Protein AF-A0AA43UEK5-F1 (afdb_monomer_lite)

Foldseek 3Di:
DVVVVVVVVVVVVVVVVVVVVVVCVPPVPCLWDWDWDWDDPPVDIDIDTDTSDDDDAFDDDDDDDLAAQAEEEEDEPCQVVCVVVCPVVPQDDDDPSVVVLVVVQVVCVVVVHHYHYDYLVVVLVVLVVCQVPQLNYEYEDAGQAHEPQQDDLDCPGSVLSSVVSRHHYHYDRYAPHQWYQDPVGIDGRQCRCCSPPVDNPQFPSDDDQAPPDDDPPCCCVNVVVDSRRCNGHGPPPDDD

Sequence (240 aa):
MSKRVDVFLLIGVIFCAIIIIGECSIYAVDIYEYDVNASSDGTKVQYSVTSSGSSRFDAILFSDADKVDDVLIFKDERYDSHYGQMKDNNLRYIFDQPYLAEQYSKQLEARGVKTICSDSKGLYDYLNDTMASPNKHAILVSSYALPQSVYTGDENDILLKWISNGGHLYWVGSEVGRYYHSDDGLVMVPNNQMLFFNSNDCINVSDIFVAKNEIQNGFRESLSLQNSRVTYGMKISSSD

Secondary structure (DSSP, 8-state):
-HHHHHHHHHHHHHHHHHHHHHHHHHHHTT---EEEEEEE-SS-EEEEEEESS------------PPPSEEEEE--TTTTTTHHHHTTTT------HHHHHHHHHHHHHTTT-EEEEE-HHHHHHHHHHHTTSGGGEEEEE-SSEEETTT-SS-TTSHHHHHHHTT-EEEE-SS-TTSEEE-SSSEEE-TTHHHHHHS-SSSB--SS-SS-SS--SSSHHHHTT-TT---TT-B------

pLDDT: mean 76.09, std 17.02, range [29.91, 98.5]

Radius of gyration: 26.26 Å; chains: 1; bounding box: 70×52×70 Å

Structure (mmCIF, N/CA/C/O backbone):
data_AF-A0AA43UEK5-F1
#
_entry.id   AF-A0AA43UEK5-F1
#
loop_
_atom_site.group_PDB
_atom_site.id
_atom_site.type_symbol
_atom_site.label_atom_id
_atom_site.label_alt_id
_atom_site.label_comp_id
_atom_site.label_asym_id
_atom_site.label_entity_id
_atom_site.label_seq_id
_atom_site.pdbx_PDB_ins_code
_atom_site.Cartn_x
_atom_site.Cartn_y
_atom_site.Cartn_z
_atom_site.occupancy
_atom_site.B_iso_or_equiv
_atom_site.auth_seq_id
_atom_site.auth_comp_id
_atom_site.auth_asym_id
_atom_site.auth_atom_id
_atom_site.pdbx_PDB_model_num
ATOM 1 N N . MET A 1 1 ? 53.477 28.146 -47.598 1.00 51.00 1 MET A N 1
ATOM 2 C CA . MET A 1 1 ? 52.870 27.907 -46.270 1.00 51.00 1 MET A CA 1
ATOM 3 C C . MET A 1 1 ? 51.414 27.430 -46.368 1.00 51.00 1 MET A C 1
ATOM 5 O O . MET A 1 1 ? 51.068 26.558 -45.588 1.00 51.00 1 MET A O 1
ATOM 9 N N . SER A 1 2 ? 50.604 27.875 -47.350 1.00 57.53 2 SER A N 1
ATOM 10 C CA . SER A 1 2 ? 49.185 27.459 -47.468 1.00 57.53 2 SER A CA 1
ATOM 11 C C . SER A 1 2 ? 48.972 25.966 -47.775 1.00 57.53 2 SER A C 1
ATOM 13 O O . SER A 1 2 ? 48.222 25.322 -47.063 1.00 57.53 2 SER A O 1
ATOM 15 N N . LYS A 1 3 ? 49.739 25.360 -48.701 1.00 54.03 3 LYS A N 1
ATOM 16 C CA . LYS A 1 3 ? 49.562 23.936 -49.075 1.00 54.03 3 LYS A CA 1
ATOM 17 C C . LYS A 1 3 ? 49.637 22.933 -47.913 1.00 54.03 3 LYS A C 1
ATOM 19 O O . LYS A 1 3 ? 49.022 21.880 -47.990 1.00 54.03 3 LYS A O 1
ATOM 24 N N . ARG A 1 4 ? 50.410 23.216 -46.855 1.00 53.44 4 ARG A N 1
ATOM 25 C CA . ARG A 1 4 ? 50.469 22.338 -45.668 1.00 53.44 4 ARG A CA 1
ATOM 26 C C . ARG A 1 4 ? 49.224 22.496 -44.799 1.00 53.44 4 ARG A C 1
ATOM 28 O O . ARG A 1 4 ? 48.713 21.497 -44.319 1.00 53.44 4 ARG A O 1
ATOM 35 N N . VAL A 1 5 ? 48.737 23.728 -44.645 1.00 59.34 5 VAL A N 1
ATOM 36 C CA . VAL A 1 5 ? 47.491 24.026 -43.927 1.00 59.34 5 VAL A CA 1
ATOM 37 C C . VAL A 1 5 ? 46.309 23.366 -44.639 1.00 59.34 5 VAL A C 1
ATOM 39 O O . VAL A 1 5 ? 45.525 22.697 -43.980 1.00 59.34 5 VAL A O 1
ATOM 42 N N . ASP A 1 6 ? 46.265 23.428 -45.973 1.00 66.12 6 ASP A N 1
ATOM 43 C CA . ASP A 1 6 ? 45.211 22.810 -46.792 1.00 66.12 6 ASP A CA 1
ATOM 44 C C . ASP A 1 6 ? 45.175 21.275 -46.653 1.00 66.12 6 ASP A C 1
ATOM 46 O O . ASP A 1 6 ? 44.104 20.680 -46.581 1.00 66.12 6 ASP A O 1
ATOM 50 N N . VAL A 1 7 ? 46.340 20.622 -46.544 1.00 71.06 7 VAL A N 1
ATOM 51 C CA . VAL A 1 7 ? 46.433 19.163 -46.336 1.00 71.06 7 VAL A CA 1
ATOM 52 C C . VAL A 1 7 ? 45.972 18.758 -44.933 1.00 71.06 7 VAL A C 1
ATOM 54 O O . VAL A 1 7 ? 45.250 17.774 -44.797 1.00 71.06 7 VAL A O 1
ATOM 57 N N . PHE A 1 8 ? 46.338 19.510 -43.890 1.00 72.56 8 PHE A N 1
ATOM 58 C CA . PHE A 1 8 ? 45.856 19.228 -42.532 1.00 72.56 8 PHE A CA 1
ATOM 59 C C . PHE A 1 8 ? 44.345 19.448 -42.398 1.00 72.56 8 PHE A C 1
ATOM 61 O O . PHE A 1 8 ? 43.672 18.661 -41.734 1.00 72.56 8 PHE A O 1
ATOM 68 N N . LEU A 1 9 ? 43.805 20.465 -43.072 1.00 71.81 9 LEU A N 1
ATOM 69 C CA . LEU A 1 9 ? 42.368 20.737 -43.114 1.00 71.81 9 LEU A CA 1
ATOM 70 C C . LEU A 1 9 ? 41.610 19.623 -43.847 1.00 71.81 9 LEU A C 1
ATOM 72 O O . LEU A 1 9 ? 40.595 19.145 -43.347 1.00 71.81 9 LEU A O 1
ATOM 76 N N . LEU A 1 10 ? 42.143 19.144 -44.976 1.00 78.31 10 LEU A N 1
ATOM 77 C CA . LEU A 1 10 ? 41.574 18.021 -45.725 1.00 78.31 10 LEU A CA 1
ATOM 78 C C . LEU A 1 10 ? 41.539 16.735 -44.885 1.00 78.31 10 LEU A C 1
ATOM 80 O O . LEU A 1 10 ? 40.517 16.054 -44.842 1.00 78.31 10 LEU A O 1
ATOM 84 N N . ILE A 1 11 ? 42.632 16.421 -44.184 1.00 79.81 11 ILE A N 1
ATOM 85 C CA . ILE A 1 11 ? 42.701 15.257 -43.289 1.00 79.81 11 ILE A CA 1
ATOM 86 C C . ILE A 1 11 ? 41.678 15.395 -42.154 1.00 79.81 11 ILE A C 1
ATOM 88 O O . ILE A 1 11 ? 40.960 14.439 -41.870 1.00 79.81 11 ILE A O 1
ATOM 92 N N . GLY A 1 12 ? 41.558 16.581 -41.550 1.00 78.62 12 GLY A N 1
ATOM 93 C CA . GLY A 1 12 ? 40.559 16.848 -40.512 1.00 78.62 12 GLY A CA 1
ATOM 94 C C . GLY A 1 12 ? 39.123 16.624 -40.993 1.00 78.62 12 GLY A C 1
ATOM 95 O O . GLY A 1 12 ? 38.347 15.956 -40.315 1.00 78.62 12 GLY A O 1
ATOM 96 N N . VAL A 1 13 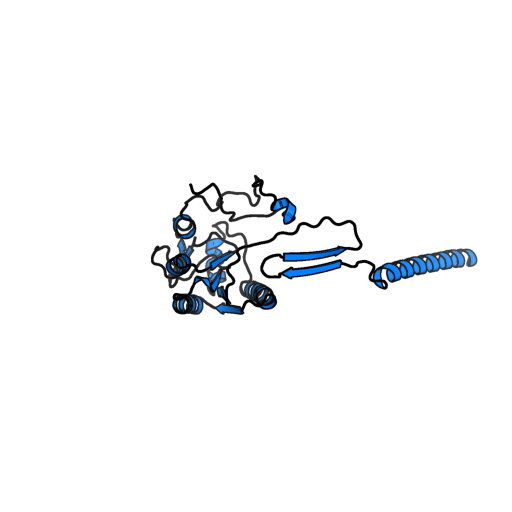? 38.783 17.099 -42.195 1.00 82.31 13 VAL A N 1
ATOM 97 C CA . VAL A 1 13 ? 37.455 16.890 -42.802 1.00 82.31 13 VAL A CA 1
ATOM 98 C C . VAL A 1 13 ? 37.183 15.408 -43.066 1.00 82.31 13 VAL A C 1
ATOM 100 O O . VAL A 1 13 ? 36.078 14.940 -42.799 1.00 82.31 13 VAL A O 1
ATOM 103 N N . ILE A 1 14 ? 38.182 14.651 -43.530 1.00 85.00 14 ILE A N 1
ATOM 104 C CA . ILE A 1 14 ? 38.056 13.203 -43.750 1.00 85.00 14 ILE A CA 1
ATOM 105 C C . ILE A 1 14 ? 37.797 12.471 -42.426 1.00 85.00 14 ILE A C 1
ATOM 107 O O . ILE A 1 14 ? 36.907 11.625 -42.368 1.00 85.00 14 ILE A O 1
ATOM 111 N N . PHE A 1 15 ? 38.513 12.816 -41.352 1.00 80.69 15 PHE A N 1
ATOM 112 C CA . PHE A 1 15 ? 38.274 12.222 -40.033 1.00 80.69 15 PHE A CA 1
ATOM 113 C C . PHE A 1 15 ? 36.876 12.542 -39.499 1.00 80.69 15 PHE A C 1
ATOM 115 O O . PHE A 1 15 ? 36.186 11.632 -39.043 1.00 80.69 15 PHE A O 1
ATOM 122 N N . CYS A 1 16 ? 36.421 13.793 -39.611 1.00 76.62 16 CYS A N 1
ATOM 123 C CA . CYS A 1 16 ? 35.059 14.162 -39.222 1.00 76.62 16 CYS A CA 1
ATOM 124 C C . CYS A 1 16 ? 34.008 13.395 -40.035 1.00 76.62 16 CYS A C 1
ATOM 126 O O . CYS A 1 16 ? 33.041 12.904 -39.463 1.00 76.62 16 CYS A O 1
ATOM 128 N N . ALA A 1 17 ? 34.209 13.235 -41.347 1.00 82.00 17 ALA A N 1
ATOM 129 C CA . ALA A 1 17 ? 33.299 12.469 -42.193 1.00 82.00 17 ALA A CA 1
ATOM 130 C C . ALA A 1 17 ? 33.240 10.987 -41.785 1.00 82.00 17 ALA A C 1
ATOM 132 O O . ALA A 1 17 ? 32.153 10.427 -41.711 1.00 82.00 17 ALA A O 1
ATOM 133 N N . ILE A 1 18 ? 34.378 10.363 -41.466 1.00 84.25 18 ILE A N 1
ATOM 134 C CA . ILE A 1 18 ? 34.426 8.969 -40.994 1.00 84.25 18 ILE A CA 1
ATOM 135 C C . ILE A 1 18 ? 33.705 8.814 -39.649 1.00 84.25 18 ILE A C 1
ATOM 137 O O . ILE A 1 18 ? 32.963 7.851 -39.478 1.00 84.25 18 ILE A O 1
ATOM 141 N N . ILE A 1 19 ? 33.886 9.758 -38.718 1.00 79.12 19 ILE A N 1
ATOM 142 C CA . ILE A 1 19 ? 33.203 9.742 -37.415 1.00 79.12 19 ILE A CA 1
ATOM 143 C C . ILE A 1 19 ? 31.689 9.868 -37.605 1.00 79.12 19 ILE A C 1
ATOM 145 O O . ILE A 1 19 ? 30.954 9.045 -37.074 1.00 79.12 19 ILE A O 1
ATOM 149 N N . ILE A 1 20 ? 31.231 10.828 -38.416 1.00 77.19 20 ILE A N 1
ATOM 150 C CA . ILE A 1 20 ? 29.801 11.037 -38.693 1.00 77.19 20 ILE A CA 1
ATOM 151 C C . ILE A 1 20 ? 29.199 9.817 -39.397 1.00 77.19 20 ILE A C 1
ATOM 153 O O . ILE A 1 20 ? 28.109 9.384 -39.041 1.00 77.19 20 ILE A O 1
ATOM 157 N N . ILE A 1 21 ? 29.904 9.222 -40.366 1.00 82.00 21 ILE A N 1
ATOM 158 C CA . ILE A 1 21 ? 29.449 7.994 -41.030 1.00 82.00 21 ILE A CA 1
ATOM 159 C C . ILE A 1 21 ? 29.369 6.846 -40.022 1.00 82.00 21 ILE A C 1
ATOM 161 O O . ILE A 1 21 ? 28.372 6.132 -40.013 1.00 82.00 21 ILE A O 1
ATOM 165 N N . GLY A 1 22 ? 30.372 6.672 -39.158 1.00 67.25 22 GLY A N 1
ATOM 166 C CA . GLY A 1 22 ? 30.364 5.648 -38.112 1.00 67.25 22 GLY A CA 1
ATOM 167 C C . GLY A 1 22 ? 29.209 5.827 -37.125 1.00 67.25 22 GLY A C 1
ATOM 168 O O . GLY A 1 22 ? 28.502 4.869 -36.830 1.00 67.25 22 GLY A O 1
ATOM 169 N N . GLU A 1 23 ? 28.964 7.060 -36.687 1.00 65.00 23 GLU A N 1
ATOM 170 C CA . GLU A 1 23 ? 27.858 7.422 -35.800 1.00 65.00 23 GLU A CA 1
ATOM 171 C C . GLU A 1 23 ? 26.500 7.169 -36.473 1.00 65.00 23 GLU A C 1
ATOM 173 O O . GLU A 1 23 ? 25.667 6.442 -35.934 1.00 65.00 23 GLU A O 1
ATOM 178 N N . CYS A 1 24 ? 26.302 7.646 -37.706 1.00 68.25 24 CYS A N 1
ATOM 179 C CA . CYS A 1 24 ? 25.102 7.346 -38.484 1.00 68.25 24 CYS A CA 1
ATOM 180 C C . CYS A 1 24 ? 24.919 5.841 -38.721 1.00 68.25 24 CYS A C 1
ATOM 182 O O . CYS A 1 24 ? 23.790 5.376 -38.715 1.00 68.25 24 CYS A O 1
ATOM 184 N N . SER A 1 25 ? 25.987 5.063 -38.899 1.00 65.19 25 SER A N 1
ATOM 185 C CA . SER A 1 25 ? 25.888 3.607 -39.101 1.00 65.19 25 SER A CA 1
ATOM 186 C C . SER A 1 25 ? 25.385 2.879 -37.853 1.00 65.19 25 SER A C 1
ATOM 188 O O . SER A 1 25 ? 24.670 1.889 -37.975 1.00 65.19 25 SER A O 1
ATOM 190 N N . ILE A 1 26 ? 25.750 3.373 -36.666 1.00 59.00 26 ILE A N 1
ATOM 191 C CA . ILE A 1 26 ? 25.346 2.809 -35.371 1.00 59.00 26 ILE A CA 1
ATOM 192 C C . ILE A 1 26 ? 23.905 3.194 -35.017 1.00 59.00 26 ILE A C 1
ATOM 194 O O . ILE A 1 26 ? 23.210 2.398 -34.396 1.00 59.00 26 ILE A O 1
ATOM 198 N N . TYR A 1 27 ? 23.458 4.396 -35.400 1.00 57.25 27 TYR A N 1
ATOM 199 C CA . TYR A 1 27 ? 22.132 4.910 -35.034 1.00 57.25 27 TYR A CA 1
ATOM 200 C C . TYR A 1 27 ? 21.058 4.775 -36.125 1.00 57.25 27 TYR A C 1
ATOM 202 O O . TYR A 1 27 ? 19.876 4.786 -35.801 1.00 57.25 27 TYR A O 1
ATOM 210 N N . ALA A 1 28 ? 21.423 4.688 -37.410 1.00 56.97 28 ALA A N 1
ATOM 211 C CA . ALA A 1 28 ? 20.454 4.581 -38.511 1.00 56.97 28 ALA A CA 1
ATOM 212 C C . ALA A 1 28 ? 20.065 3.134 -38.835 1.00 56.97 28 ALA A C 1
ATOM 214 O O . ALA A 1 28 ? 19.007 2.896 -39.414 1.00 56.97 28 ALA A O 1
ATOM 215 N N . VAL A 1 29 ? 20.922 2.175 -38.489 1.00 57.09 29 VAL A N 1
ATOM 216 C CA . VAL A 1 29 ? 20.598 0.751 -38.519 1.00 57.09 29 VAL A CA 1
ATOM 217 C C . VAL A 1 29 ? 20.322 0.390 -37.073 1.00 57.09 29 VAL A C 1
ATOM 219 O O . VAL A 1 29 ? 21.210 0.550 -36.247 1.00 57.09 29 VAL A O 1
ATOM 222 N N . ASP A 1 30 ? 19.103 -0.028 -36.755 1.00 49.09 30 ASP A N 1
ATOM 223 C CA . ASP A 1 30 ? 18.683 -0.430 -35.409 1.00 49.09 30 ASP A CA 1
ATOM 224 C C . ASP A 1 30 ? 19.405 -1.743 -35.016 1.00 49.09 30 ASP A C 1
ATOM 226 O O . ASP A 1 30 ? 18.833 -2.825 -34.982 1.00 49.09 30 ASP A O 1
ATOM 230 N N . ILE A 1 31 ? 20.732 -1.688 -34.835 1.00 53.34 31 ILE A N 1
ATOM 231 C CA . ILE A 1 31 ? 21.621 -2.843 -34.595 1.00 53.34 31 ILE A CA 1
ATOM 232 C C . ILE A 1 31 ? 21.442 -3.446 -33.195 1.00 53.34 31 ILE A C 1
ATOM 234 O O . ILE A 1 31 ? 22.027 -4.484 -32.872 1.00 53.34 31 ILE A O 1
ATOM 238 N N . TYR A 1 32 ? 20.622 -2.810 -32.364 1.00 55.22 32 TYR A N 1
ATOM 239 C CA . TYR A 1 32 ? 20.280 -3.261 -31.027 1.00 55.22 32 TYR A CA 1
ATOM 240 C C . TYR A 1 32 ? 18.829 -3.738 -30.990 1.00 55.22 32 TYR A C 1
ATOM 242 O O . TYR A 1 32 ? 17.953 -3.069 -30.457 1.00 55.22 32 TYR A O 1
ATOM 250 N N . GLU A 1 33 ? 18.581 -4.926 -31.542 1.00 58.75 33 GLU A N 1
ATOM 251 C CA . GLU A 1 33 ? 17.308 -5.614 -31.339 1.00 58.75 33 GLU A CA 1
ATOM 252 C C . GLU A 1 33 ? 17.235 -6.086 -29.883 1.00 58.75 33 GLU A C 1
ATOM 254 O O . GLU A 1 33 ? 18.018 -6.938 -29.454 1.00 58.75 33 GLU A O 1
ATOM 259 N N . TYR A 1 34 ? 16.312 -5.504 -29.121 1.00 50.09 34 TYR A N 1
ATOM 260 C CA . TYR A 1 34 ? 15.887 -5.992 -27.816 1.00 50.09 34 TYR A CA 1
ATOM 261 C C . TYR A 1 34 ? 14.379 -6.210 -27.864 1.00 50.09 34 TYR A C 1
ATOM 263 O O . TYR A 1 34 ? 13.618 -5.252 -27.992 1.00 50.09 34 TYR A O 1
ATOM 271 N N . ASP A 1 35 ? 13.954 -7.464 -27.759 1.00 59.50 35 ASP A N 1
ATOM 272 C CA . ASP A 1 35 ? 12.540 -7.831 -27.734 1.00 59.50 35 ASP A CA 1
ATOM 273 C C . ASP A 1 35 ? 12.281 -8.773 -26.561 1.00 59.50 35 ASP A C 1
ATOM 275 O O . ASP A 1 35 ? 13.066 -9.688 -26.294 1.00 59.50 35 ASP A O 1
ATOM 279 N N . VAL A 1 36 ? 11.187 -8.529 -25.846 1.00 57.00 36 VAL A N 1
ATOM 280 C CA . VAL A 1 36 ? 10.699 -9.405 -24.786 1.00 57.00 36 VAL A CA 1
ATOM 281 C C . VAL A 1 36 ? 9.21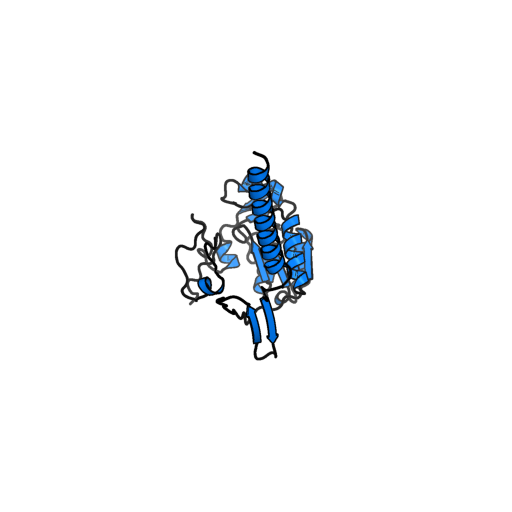9 -9.634 -25.015 1.00 57.00 36 VAL A C 1
ATOM 283 O O . VAL A 1 36 ? 8.425 -8.694 -24.994 1.00 57.00 36 VAL A O 1
ATOM 286 N N . ASN A 1 37 ? 8.844 -10.900 -25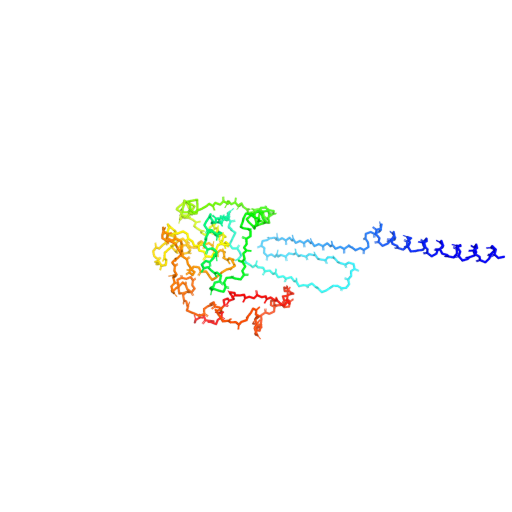.144 1.00 67.38 37 ASN A N 1
ATOM 287 C CA . ASN A 1 37 ? 7.457 -11.321 -25.225 1.00 67.38 37 ASN A CA 1
ATOM 288 C C . ASN A 1 37 ? 7.177 -12.387 -24.164 1.00 67.38 37 ASN A C 1
ATOM 290 O O . ASN A 1 37 ? 8.007 -13.265 -23.922 1.00 67.38 37 ASN A O 1
ATOM 294 N N . ALA A 1 38 ? 6.002 -12.334 -23.547 1.00 70.25 38 ALA A N 1
ATOM 295 C CA . ALA A 1 38 ? 5.531 -13.333 -22.601 1.00 70.25 38 ALA A CA 1
ATOM 296 C C . ALA A 1 38 ? 4.060 -13.649 -22.881 1.00 70.25 38 ALA A C 1
ATOM 298 O O . ALA A 1 38 ? 3.234 -12.757 -23.059 1.00 70.25 38 ALA A O 1
ATOM 299 N N . SER A 1 39 ? 3.730 -14.934 -22.902 1.00 70.75 39 SER A N 1
ATOM 300 C CA . SER A 1 39 ? 2.375 -15.443 -23.090 1.00 70.75 39 SER A CA 1
ATOM 301 C C . SER A 1 39 ? 2.102 -16.560 -22.089 1.00 70.75 39 SER A C 1
ATOM 303 O O . SER A 1 39 ? 3.018 -17.254 -21.651 1.00 70.75 39 SER A O 1
ATOM 305 N N . SER A 1 40 ? 0.844 -16.721 -21.697 1.00 68.75 40 SER A N 1
ATOM 306 C CA . SER A 1 40 ? 0.414 -17.780 -20.786 1.00 68.75 40 SER A CA 1
ATOM 307 C C . SER A 1 40 ? -0.783 -18.501 -21.384 1.00 68.75 40 SER A C 1
ATOM 309 O O . SER A 1 40 ? -1.711 -17.854 -21.866 1.00 68.75 40 SER A O 1
ATOM 311 N N . ASP A 1 41 ? -0.767 -19.831 -21.338 1.00 75.50 41 ASP A N 1
ATOM 312 C CA . ASP A 1 41 ? -1.921 -20.673 -21.683 1.00 75.50 41 ASP A CA 1
ATOM 313 C C . ASP A 1 41 ? -2.747 -21.082 -20.446 1.00 75.50 41 ASP A C 1
ATOM 315 O O . ASP A 1 41 ? -3.641 -21.921 -20.534 1.00 75.50 41 ASP A O 1
ATOM 319 N N . GLY A 1 42 ? -2.443 -20.495 -19.281 1.00 62.59 42 GLY A N 1
ATOM 320 C CA . GLY A 1 42 ? -3.059 -20.821 -17.991 1.00 62.59 42 GLY A CA 1
ATOM 321 C C . GLY A 1 42 ? -2.405 -21.996 -17.256 1.00 62.59 42 GLY A C 1
ATOM 322 O O . GLY A 1 42 ? -2.610 -22.143 -16.056 1.00 62.59 42 GLY A O 1
ATOM 323 N N . THR A 1 43 ? -1.578 -22.799 -17.930 1.00 67.88 43 THR A N 1
ATOM 324 C CA . THR A 1 43 ? -0.814 -23.908 -17.322 1.00 67.88 43 THR A CA 1
ATOM 325 C C . THR A 1 43 ? 0.694 -23.754 -17.478 1.00 67.88 43 THR A C 1
ATOM 327 O O . THR A 1 43 ? 1.467 -24.325 -16.707 1.00 67.88 43 THR A O 1
ATOM 330 N N . LYS A 1 44 ? 1.128 -22.984 -18.474 1.00 68.25 44 LYS A N 1
ATOM 331 C CA . LYS A 1 44 ? 2.522 -22.702 -18.792 1.00 68.25 44 LYS A CA 1
ATOM 332 C C . LYS A 1 44 ? 2.658 -21.245 -19.197 1.00 68.25 44 LYS A C 1
ATOM 334 O O . LYS A 1 44 ? 1.875 -20.735 -19.996 1.00 68.25 44 LYS A O 1
ATOM 339 N N . VAL A 1 45 ? 3.701 -20.605 -18.681 1.00 69.19 45 VAL A N 1
ATOM 340 C CA . VAL A 1 45 ? 4.171 -19.309 -19.167 1.00 69.19 45 VAL A CA 1
ATOM 341 C C . VAL A 1 45 ? 5.298 -19.567 -20.159 1.00 69.19 45 VAL A C 1
ATOM 343 O O . VAL A 1 45 ? 6.288 -20.217 -19.827 1.00 69.19 45 VAL A O 1
ATOM 346 N N . GLN A 1 46 ? 5.133 -19.082 -21.384 1.00 75.81 46 GLN A N 1
ATOM 347 C CA . GLN A 1 46 ? 6.159 -19.084 -22.419 1.00 75.81 46 GLN A CA 1
ATOM 348 C C . GLN A 1 46 ? 6.664 -17.659 -22.586 1.00 75.81 46 GLN A C 1
ATOM 350 O O . GLN A 1 46 ? 5.874 -16.744 -22.816 1.00 75.81 46 GLN A O 1
ATOM 355 N N . TYR A 1 47 ? 7.974 -17.470 -22.492 1.00 70.81 47 TYR A N 1
ATOM 356 C CA . TYR A 1 47 ? 8.605 -16.181 -22.728 1.00 70.81 47 TYR A CA 1
ATOM 357 C C . TYR A 1 47 ? 9.706 -16.320 -23.781 1.00 70.81 47 TYR A C 1
ATOM 359 O O . TYR A 1 47 ? 10.334 -17.372 -23.904 1.00 70.81 47 TYR A O 1
ATOM 367 N N . SER A 1 48 ? 9.922 -15.257 -24.545 1.00 72.44 48 SER A N 1
ATOM 368 C CA . SER A 1 48 ? 11.010 -15.127 -25.508 1.00 72.44 48 SER A CA 1
ATOM 369 C C . SER A 1 48 ? 11.730 -13.819 -25.235 1.00 72.44 48 SER A C 1
ATOM 371 O O . SER A 1 48 ? 11.084 -12.785 -25.085 1.00 72.44 48 SER A O 1
ATOM 373 N N . VAL A 1 49 ? 13.058 -13.875 -25.168 1.00 69.00 49 VAL A N 1
ATOM 374 C CA . VAL A 1 49 ? 13.918 -12.697 -25.050 1.00 69.00 49 VAL A CA 1
ATOM 375 C C . VAL A 1 49 ? 14.927 -12.745 -26.184 1.00 69.00 49 VAL A C 1
ATOM 377 O O . VAL A 1 49 ? 15.673 -13.717 -26.308 1.00 69.00 49 VAL A O 1
ATOM 380 N N . THR A 1 50 ? 14.954 -11.694 -26.991 1.00 71.62 50 THR A N 1
ATOM 381 C CA . THR A 1 50 ? 15.911 -11.520 -28.081 1.00 71.62 50 THR A CA 1
ATOM 382 C C . THR A 1 50 ? 16.812 -10.347 -27.739 1.00 71.62 50 THR A C 1
ATOM 384 O O . THR A 1 50 ? 16.334 -9.280 -27.362 1.00 71.62 50 THR A O 1
ATOM 387 N N . SER A 1 51 ? 18.123 -10.542 -27.855 1.00 70.38 51 SER A N 1
ATOM 388 C CA . SER A 1 51 ? 19.108 -9.471 -27.740 1.00 70.38 51 SER A CA 1
ATOM 389 C C . SER A 1 51 ? 20.203 -9.686 -28.772 1.00 70.38 51 SER A C 1
ATOM 391 O O . SER A 1 51 ? 20.725 -10.795 -28.894 1.00 70.38 51 SER A O 1
ATOM 393 N N . SER A 1 52 ? 20.582 -8.631 -29.490 1.00 67.94 52 SER A N 1
ATOM 394 C CA . SER A 1 52 ? 21.725 -8.668 -30.413 1.00 67.94 52 SER A CA 1
ATOM 395 C C . SER A 1 52 ? 23.090 -8.737 -29.703 1.00 67.94 52 SER A C 1
ATOM 397 O O . SER A 1 52 ? 24.123 -8.882 -30.359 1.00 67.94 52 SER A O 1
ATOM 399 N N . GLY A 1 53 ? 23.114 -8.672 -28.363 1.00 62.41 53 GLY A N 1
ATOM 400 C CA . GLY A 1 53 ? 24.306 -8.803 -27.525 1.00 62.41 53 GLY A CA 1
ATOM 401 C C . GLY A 1 53 ? 24.335 -10.082 -26.678 1.00 62.41 53 GLY A C 1
ATOM 402 O O . GLY A 1 53 ? 23.317 -10.722 -26.423 1.00 62.41 53 GLY A O 1
ATOM 403 N N . SER A 1 54 ? 25.527 -10.447 -26.191 1.00 64.31 54 SER A N 1
ATOM 404 C CA . SER A 1 54 ? 25.689 -11.529 -25.210 1.00 64.31 54 SER A CA 1
ATOM 405 C C . SER A 1 54 ? 25.178 -11.080 -23.840 1.00 64.31 54 SER A C 1
ATOM 407 O O . SER A 1 54 ? 25.920 -10.479 -23.063 1.00 64.31 54 SER A O 1
ATOM 409 N N . SER A 1 55 ? 23.934 -11.428 -23.534 1.00 64.12 55 SER A N 1
ATOM 410 C CA . SER A 1 55 ? 23.262 -11.074 -22.283 1.00 64.12 55 SER A CA 1
ATOM 411 C C . SER A 1 55 ? 22.904 -12.332 -21.487 1.00 64.12 55 SER A C 1
ATOM 413 O O . SER A 1 55 ? 22.579 -13.371 -22.063 1.00 64.12 55 SER A O 1
ATOM 415 N N . ARG A 1 56 ? 22.976 -12.256 -20.153 1.00 62.16 56 ARG A N 1
ATOM 416 C CA . ARG A 1 56 ? 22.374 -13.258 -19.260 1.00 62.16 56 ARG A CA 1
ATOM 417 C C . ARG A 1 56 ? 20.992 -12.760 -18.864 1.00 62.16 56 ARG A C 1
ATOM 419 O O . ARG A 1 56 ? 20.861 -11.597 -18.494 1.00 62.16 56 ARG A O 1
ATOM 426 N N . PHE A 1 57 ? 19.999 -13.635 -18.950 1.00 63.66 57 PHE A N 1
ATOM 427 C CA . PHE A 1 57 ? 18.625 -13.334 -18.578 1.00 63.66 57 PHE A CA 1
ATOM 428 C C . PHE A 1 57 ? 18.172 -14.322 -17.516 1.00 63.66 57 PHE A C 1
ATOM 430 O O . PHE A 1 57 ? 18.332 -15.529 -17.698 1.00 63.66 57 PHE A O 1
ATOM 437 N N . ASP A 1 58 ? 17.568 -13.799 -16.459 1.00 60.84 58 ASP A N 1
ATOM 438 C CA . ASP A 1 58 ? 16.856 -14.576 -15.457 1.00 60.84 58 ASP A CA 1
ATOM 439 C C . ASP A 1 58 ? 15.359 -14.285 -15.606 1.00 60.84 58 ASP A C 1
ATOM 441 O O . ASP A 1 58 ? 14.950 -13.135 -15.783 1.00 60.84 58 ASP A O 1
ATOM 445 N N . ALA A 1 59 ? 14.535 -15.331 -15.576 1.00 60.66 59 ALA A N 1
ATOM 446 C CA . ALA A 1 59 ? 13.082 -15.211 -15.602 1.00 60.66 59 ALA A CA 1
ATOM 447 C C . ALA A 1 59 ? 12.527 -15.630 -14.243 1.00 60.66 59 ALA A C 1
ATOM 449 O O . ALA A 1 59 ? 12.774 -16.742 -13.779 1.00 60.66 59 ALA A O 1
ATOM 450 N N . ILE A 1 60 ? 11.765 -14.737 -13.613 1.00 58.78 60 ILE A N 1
ATOM 451 C CA . ILE A 1 60 ? 11.140 -14.984 -12.314 1.00 58.78 60 ILE A CA 1
ATOM 452 C C . ILE A 1 60 ? 9.637 -15.055 -12.526 1.00 58.78 60 ILE A C 1
ATOM 454 O O . ILE A 1 60 ? 9.018 -14.101 -12.999 1.00 58.78 60 ILE A O 1
ATOM 458 N N . LEU A 1 61 ? 9.059 -16.199 -12.174 1.00 60.62 61 LEU A N 1
ATOM 459 C CA . LEU A 1 61 ? 7.621 -16.411 -12.191 1.00 60.62 61 LEU A CA 1
ATOM 460 C C . LEU A 1 61 ? 7.079 -16.221 -10.774 1.00 60.62 61 LEU A C 1
ATOM 462 O O . LEU A 1 61 ? 7.447 -16.962 -9.867 1.00 60.62 61 LEU A O 1
ATOM 466 N N . PHE A 1 62 ? 6.186 -15.252 -10.598 1.00 61.75 62 PHE A N 1
ATOM 467 C CA . PHE A 1 62 ? 5.378 -15.130 -9.387 1.00 61.75 62 PHE A CA 1
ATOM 468 C C . PHE A 1 62 ? 4.072 -15.897 -9.623 1.00 61.75 62 PHE A C 1
ATOM 470 O O . PHE A 1 62 ? 3.336 -15.553 -10.547 1.00 61.75 62 PHE A O 1
ATOM 477 N N . SER A 1 63 ? 3.812 -16.962 -8.858 1.00 52.53 63 SER A N 1
ATOM 478 C CA . SER A 1 63 ? 2.663 -17.854 -9.093 1.00 52.53 63 SER A CA 1
ATOM 479 C C . SER A 1 63 ? 1.379 -17.457 -8.369 1.00 52.53 63 SER A C 1
ATOM 481 O O . SER A 1 63 ? 0.327 -17.949 -8.750 1.00 52.53 63 SER A O 1
ATOM 483 N N . ASP A 1 64 ? 1.431 -16.552 -7.390 1.00 53.53 64 ASP A N 1
ATOM 484 C CA . ASP A 1 64 ? 0.308 -16.314 -6.473 1.00 53.53 64 ASP A CA 1
ATOM 485 C C . ASP A 1 64 ? 0.181 -14.831 -6.102 1.00 53.53 64 ASP A C 1
ATOM 487 O O . ASP A 1 64 ? 0.239 -14.447 -4.935 1.00 53.53 64 ASP A O 1
ATOM 491 N N . ALA A 1 65 ? 0.054 -13.958 -7.102 1.00 56.16 65 ALA A N 1
ATOM 492 C CA . ALA A 1 65 ? -0.450 -12.617 -6.835 1.00 56.16 65 ALA A CA 1
ATOM 493 C C . ALA A 1 65 ? -1.974 -12.666 -6.943 1.00 56.16 65 ALA A C 1
ATOM 495 O O . ALA A 1 65 ? -2.508 -12.705 -8.056 1.00 56.16 65 ALA A O 1
ATOM 496 N N . ASP A 1 66 ? -2.665 -12.668 -5.800 1.00 67.44 66 ASP A N 1
ATOM 497 C CA . ASP A 1 66 ? -4.097 -12.386 -5.780 1.00 67.44 66 ASP A CA 1
ATOM 498 C C . ASP A 1 66 ? -4.318 -11.057 -6.498 1.00 67.44 66 ASP A C 1
ATOM 500 O O . ASP A 1 66 ? -3.779 -10.007 -6.132 1.00 67.44 66 ASP A O 1
ATOM 504 N N . LYS A 1 67 ? -5.045 -11.126 -7.612 1.00 75.94 67 LYS A N 1
ATOM 505 C CA . LYS A 1 67 ? -5.329 -9.939 -8.398 1.00 75.94 67 LYS A CA 1
ATOM 506 C C . LYS A 1 67 ? -6.323 -9.094 -7.614 1.00 75.94 67 LYS A C 1
ATOM 508 O O . LYS A 1 67 ? -7.462 -9.510 -7.417 1.00 75.94 67 LYS A O 1
ATOM 513 N N . VAL A 1 68 ? -5.901 -7.892 -7.246 1.00 88.25 68 VAL A N 1
ATOM 514 C CA . VAL A 1 68 ? -6.805 -6.868 -6.726 1.00 88.25 68 VAL A CA 1
ATOM 515 C C . VAL A 1 68 ? -7.512 -6.152 -7.876 1.00 88.25 68 VAL A C 1
ATOM 517 O O . VAL A 1 68 ? -6.937 -5.924 -8.946 1.00 88.25 68 VAL A O 1
ATOM 520 N N . ASP A 1 69 ? -8.774 -5.809 -7.654 1.00 91.25 69 ASP A N 1
ATOM 521 C CA . ASP A 1 69 ? -9.601 -5.036 -8.572 1.00 91.25 69 ASP A CA 1
ATOM 522 C C . ASP A 1 69 ? -9.175 -3.558 -8.566 1.00 91.25 69 ASP A C 1
ATOM 524 O O . ASP A 1 69 ? -9.151 -2.903 -9.616 1.00 91.25 69 ASP A O 1
ATOM 528 N N . ASP A 1 70 ? -8.787 -3.039 -7.398 1.00 96.19 70 ASP A N 1
ATOM 529 C CA . ASP A 1 70 ? -8.345 -1.660 -7.230 1.00 96.19 70 ASP A CA 1
ATOM 530 C C . ASP A 1 70 ? -7.381 -1.455 -6.049 1.00 96.19 70 ASP A C 1
ATOM 532 O O . ASP A 1 70 ? -7.252 -2.293 -5.152 1.00 96.19 70 ASP A O 1
ATOM 536 N N . VAL A 1 71 ? -6.684 -0.316 -6.086 1.00 97.31 71 VAL A N 1
ATOM 537 C CA . VAL A 1 71 ? -5.774 0.149 -5.036 1.00 97.31 71 VAL A CA 1
ATOM 538 C C . VAL A 1 71 ? -6.174 1.554 -4.592 1.00 97.31 71 VAL A C 1
ATOM 540 O O . VAL A 1 71 ? -6.121 2.499 -5.389 1.00 97.31 71 VAL A O 1
ATOM 543 N N . LEU A 1 72 ? -6.505 1.726 -3.313 1.00 98.19 72 LEU A N 1
ATOM 544 C CA . LEU A 1 72 ? -6.599 3.049 -2.705 1.00 98.19 72 LEU A CA 1
ATOM 545 C C . LEU A 1 72 ? -5.202 3.553 -2.336 1.00 98.19 72 LEU A C 1
ATOM 547 O O . LEU A 1 72 ? -4.473 2.914 -1.584 1.00 98.19 72 LEU A O 1
ATOM 551 N N . ILE A 1 73 ? -4.835 4.731 -2.826 1.00 97.31 73 ILE A N 1
ATOM 552 C CA . ILE A 1 73 ? -3.608 5.429 -2.448 1.00 97.31 73 ILE A CA 1
ATOM 553 C C . ILE A 1 73 ? -3.978 6.502 -1.427 1.00 97.31 73 ILE A C 1
ATOM 555 O O . ILE A 1 73 ? -4.643 7.492 -1.752 1.00 97.31 73 ILE A O 1
ATOM 559 N N . PHE A 1 74 ? -3.550 6.296 -0.184 1.00 95.81 74 PHE A N 1
ATOM 560 C CA . PHE A 1 74 ? -3.830 7.219 0.907 1.00 95.81 74 PHE A CA 1
ATOM 561 C C . PHE A 1 74 ? -2.890 8.427 0.854 1.00 95.81 74 PHE A C 1
ATOM 563 O O . PHE A 1 74 ? -1.664 8.285 0.858 1.00 95.81 74 PHE A O 1
ATOM 570 N N . LYS A 1 75 ? -3.484 9.621 0.836 1.00 93.00 75 LYS A N 1
ATOM 571 C CA . LYS A 1 75 ? -2.804 10.909 0.959 1.00 93.00 75 LYS A CA 1
ATOM 572 C C . LYS A 1 75 ? -3.146 11.518 2.307 1.00 93.00 75 LYS A C 1
ATOM 574 O 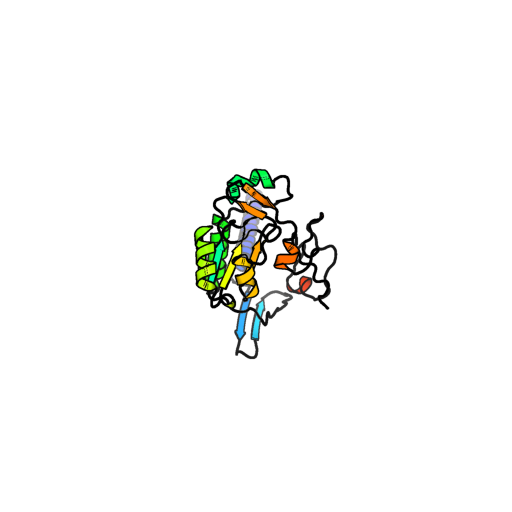O . LYS A 1 75 ? -4.304 11.806 2.603 1.00 93.00 75 LYS A O 1
ATOM 579 N N . ASP A 1 76 ? -2.124 11.740 3.106 1.00 89.81 76 ASP A N 1
ATOM 580 C CA . ASP A 1 76 ? -2.264 12.300 4.434 1.00 89.81 76 ASP A CA 1
ATOM 581 C C . ASP A 1 76 ? -2.067 13.815 4.391 1.00 89.81 76 ASP A C 1
ATOM 583 O O . ASP A 1 76 ? -0.954 14.317 4.249 1.00 89.81 76 ASP A O 1
ATOM 587 N N . GLU A 1 77 ? -3.161 14.555 4.549 1.00 87.38 77 GLU A N 1
ATOM 588 C CA . GLU A 1 77 ? -3.151 16.023 4.570 1.00 87.38 77 GLU A CA 1
ATOM 589 C C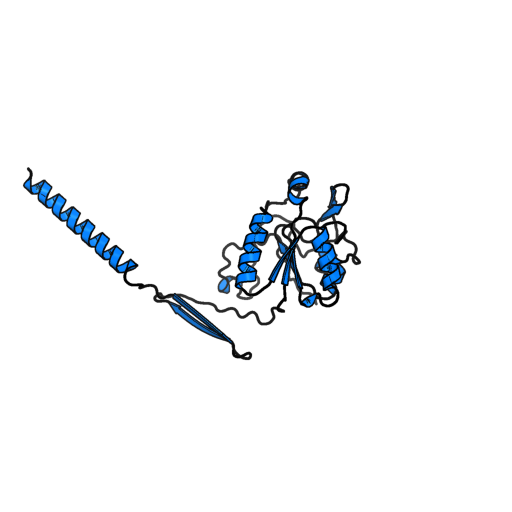 . GLU A 1 77 ? -2.313 16.598 5.727 1.00 87.38 77 GLU A C 1
ATOM 591 O O . GLU A 1 77 ? -1.907 17.760 5.684 1.00 87.38 77 GLU A O 1
ATOM 596 N N . ARG A 1 78 ? -2.031 15.792 6.760 1.00 85.06 78 ARG A N 1
ATOM 597 C CA . ARG A 1 78 ? -1.257 16.177 7.951 1.00 85.06 78 ARG A CA 1
ATOM 598 C C . ARG A 1 78 ? 0.201 15.720 7.894 1.00 85.06 78 ARG A C 1
ATOM 600 O O . ARG A 1 78 ? 0.940 15.936 8.862 1.00 85.06 78 ARG A O 1
ATOM 607 N N . TYR A 1 79 ? 0.625 15.129 6.774 1.00 80.19 79 TYR A N 1
ATOM 608 C CA . TYR A 1 79 ? 1.977 14.604 6.593 1.00 80.19 79 TYR A CA 1
ATOM 609 C C . TYR A 1 79 ? 3.050 15.678 6.809 1.00 80.19 79 TYR A C 1
ATOM 611 O O . TYR A 1 79 ? 3.986 15.482 7.589 1.00 80.19 79 TYR A O 1
ATOM 619 N N . ASP A 1 80 ? 2.884 16.845 6.185 1.00 79.25 80 ASP A N 1
ATOM 620 C CA . ASP A 1 80 ? 3.860 17.934 6.281 1.00 79.25 80 ASP A CA 1
ATOM 621 C C . ASP A 1 80 ? 3.815 18.635 7.645 1.00 79.25 80 ASP A C 1
ATOM 623 O O . ASP A 1 80 ? 4.851 19.043 8.177 1.00 79.25 80 ASP A O 1
ATOM 627 N N . SER A 1 81 ? 2.628 18.749 8.256 1.00 76.31 81 SER A N 1
ATOM 628 C CA . SER A 1 81 ? 2.439 19.521 9.491 1.00 76.31 81 SER A CA 1
ATOM 629 C C . SER A 1 81 ? 3.115 18.888 10.707 1.00 76.31 81 SER A C 1
ATOM 631 O O . SER A 1 81 ? 3.549 19.603 11.608 1.00 76.31 81 SER A O 1
ATOM 633 N N . HIS A 1 82 ? 3.237 17.559 10.735 1.00 72.06 82 HIS A N 1
ATOM 634 C CA . HIS A 1 82 ? 3.862 16.837 11.846 1.00 72.06 82 HIS A CA 1
ATOM 635 C C . HIS A 1 82 ? 5.249 16.281 11.510 1.00 72.06 82 HIS A C 1
ATOM 637 O O . HIS A 1 82 ? 5.893 15.679 12.370 1.00 72.06 82 HIS A O 1
ATOM 643 N N . TYR A 1 83 ? 5.778 16.564 10.313 1.00 65.75 83 TYR A N 1
ATOM 644 C CA . TYR A 1 83 ? 7.125 16.142 9.927 1.00 65.75 83 TYR A CA 1
ATOM 645 C C . TYR A 1 83 ? 8.204 16.634 10.909 1.00 65.75 83 TYR A C 1
ATOM 647 O O . TYR A 1 83 ? 9.142 15.908 11.240 1.00 65.75 83 TYR A O 1
ATOM 655 N N . GLY A 1 84 ? 8.057 17.851 11.444 1.00 60.88 84 GLY A N 1
ATOM 656 C CA . GLY A 1 84 ? 8.985 18.399 12.439 1.00 60.88 84 GLY A CA 1
ATOM 657 C C . GLY A 1 84 ? 9.100 17.548 13.711 1.00 60.88 84 GLY A C 1
ATOM 658 O O . GLY A 1 84 ? 10.188 17.452 14.269 1.00 60.88 84 GLY A O 1
ATOM 659 N N . GLN A 1 85 ? 8.018 16.874 14.118 1.00 63.75 85 GLN A N 1
ATOM 660 C CA . GLN A 1 85 ? 7.981 15.962 15.276 1.00 63.75 85 GLN A CA 1
ATOM 661 C C . GLN A 1 85 ? 8.647 14.607 14.975 1.00 63.75 85 GLN A C 1
ATOM 663 O O . GLN A 1 85 ? 8.968 13.832 15.875 1.00 63.75 85 GLN A O 1
ATOM 668 N N . MET A 1 86 ? 8.873 14.327 13.692 1.00 63.47 86 MET A N 1
ATOM 669 C CA . MET A 1 86 ? 9.416 13.076 13.177 1.00 63.47 86 MET A CA 1
ATOM 670 C C . MET A 1 86 ? 10.904 13.147 12.829 1.00 63.47 86 MET A C 1
ATOM 672 O O . MET A 1 86 ? 11.566 12.112 12.733 1.00 63.47 86 MET A O 1
ATOM 676 N N . LYS A 1 87 ? 11.454 14.359 12.707 1.00 55.12 87 LYS A N 1
ATOM 677 C CA . LYS A 1 87 ? 12.872 14.613 12.420 1.00 55.12 87 LYS A CA 1
ATOM 678 C C . LYS A 1 87 ? 13.821 13.987 13.455 1.00 55.12 87 LYS A C 1
ATOM 680 O O . LYS A 1 87 ? 14.916 13.568 13.089 1.00 55.12 87 LYS A O 1
ATOM 685 N N . ASP A 1 88 ? 13.376 13.862 14.705 1.00 53.28 88 ASP A N 1
ATOM 686 C CA . ASP A 1 88 ? 14.148 13.262 15.802 1.00 53.28 88 ASP A CA 1
ATOM 687 C C . ASP A 1 88 ? 13.966 11.730 15.910 1.00 53.28 88 ASP A C 1
ATOM 689 O O . ASP A 1 88 ? 14.696 11.069 16.644 1.00 53.28 88 ASP A O 1
ATOM 693 N N . ASN A 1 89 ? 13.036 11.142 15.143 1.00 55.06 89 ASN A N 1
ATOM 694 C CA . ASN A 1 89 ? 12.631 9.729 15.218 1.00 55.06 89 ASN A CA 1
ATOM 695 C C . ASN A 1 89 ? 13.106 8.884 14.017 1.00 55.06 89 ASN A C 1
ATOM 697 O O . ASN A 1 89 ? 12.445 7.926 13.621 1.00 55.06 89 ASN A O 1
ATOM 701 N N . ASN A 1 90 ? 14.259 9.211 13.418 1.00 53.22 90 ASN A N 1
ATOM 702 C CA . ASN A 1 90 ? 14.856 8.457 12.299 1.00 53.22 90 ASN A CA 1
ATOM 703 C C . ASN A 1 90 ? 13.988 8.345 11.023 1.00 53.22 90 ASN A C 1
ATOM 705 O O . ASN A 1 90 ? 14.295 7.536 10.140 1.00 53.22 90 ASN A O 1
ATOM 709 N N . LEU A 1 91 ? 12.955 9.180 10.858 1.00 57.66 91 LEU A N 1
ATOM 710 C CA . LEU A 1 91 ? 12.237 9.291 9.588 1.00 57.66 91 LEU A CA 1
ATOM 711 C C . LEU A 1 91 ? 13.122 9.994 8.563 1.00 57.66 91 LEU A C 1
ATOM 713 O O . LEU A 1 91 ? 13.390 11.190 8.634 1.00 57.66 91 LEU A O 1
ATOM 717 N N . ARG A 1 92 ? 13.652 9.190 7.640 1.00 53.31 92 ARG A N 1
ATOM 718 C CA . ARG A 1 92 ? 14.748 9.582 6.744 1.00 53.31 92 ARG A CA 1
ATOM 719 C C . ARG A 1 92 ? 14.288 10.064 5.368 1.00 53.31 92 ARG A C 1
ATOM 721 O O . ARG A 1 92 ? 15.098 10.657 4.661 1.00 53.31 92 ARG A O 1
ATOM 728 N N . TYR A 1 93 ? 13.028 9.840 4.992 1.00 59.69 93 TYR A N 1
ATOM 729 C CA . TYR A 1 93 ? 12.496 10.222 3.683 1.00 59.69 93 TYR A CA 1
ATOM 730 C C . TYR A 1 93 ? 11.236 11.070 3.828 1.00 59.69 93 TYR A C 1
ATOM 732 O O . TYR A 1 93 ? 10.236 10.616 4.378 1.00 59.69 93 TYR A O 1
ATOM 740 N N . ILE A 1 94 ? 11.306 12.295 3.305 1.00 68.44 94 ILE A N 1
ATOM 741 C CA . ILE A 1 94 ? 10.124 13.089 2.979 1.00 68.44 94 ILE A CA 1
ATOM 742 C C . ILE A 1 94 ? 9.717 12.683 1.574 1.00 68.44 94 ILE A C 1
ATOM 744 O O . ILE A 1 94 ? 10.527 12.770 0.646 1.00 68.44 94 ILE A O 1
ATOM 748 N N . PHE A 1 95 ? 8.474 12.256 1.423 1.00 76.00 95 PHE A N 1
ATOM 749 C CA . PHE A 1 95 ? 7.897 12.035 0.113 1.00 76.00 95 PHE A CA 1
ATOM 750 C C . PHE A 1 95 ? 7.002 13.200 -0.267 1.00 76.00 95 PHE A C 1
ATOM 752 O O . PHE A 1 95 ? 6.174 13.643 0.522 1.00 76.00 95 PHE A O 1
ATOM 759 N N . ASP A 1 96 ? 7.125 13.634 -1.515 1.00 85.00 96 ASP A N 1
ATOM 760 C CA . ASP A 1 96 ? 6.053 14.361 -2.178 1.00 85.00 96 ASP A CA 1
ATOM 761 C C . ASP A 1 96 ? 4.915 13.356 -2.423 1.00 85.00 96 ASP A C 1
ATOM 763 O O . ASP A 1 96 ? 4.940 12.587 -3.389 1.00 85.00 96 ASP A O 1
ATOM 767 N N . GLN A 1 97 ? 3.976 13.271 -1.473 1.00 86.88 97 GLN A N 1
ATOM 768 C CA . GLN A 1 97 ? 2.862 12.324 -1.548 1.00 86.88 97 GLN A CA 1
ATOM 769 C C . GLN A 1 97 ? 1.996 12.536 -2.798 1.00 86.88 97 GLN A C 1
ATOM 771 O O . GLN A 1 97 ? 1.665 11.534 -3.434 1.00 86.88 97 GLN A O 1
ATOM 776 N N . PRO A 1 98 ? 1.646 13.777 -3.203 1.00 88.94 98 PRO A N 1
ATOM 777 C CA . PRO A 1 98 ? 0.977 14.013 -4.480 1.00 88.94 98 PRO A CA 1
ATOM 778 C C . PRO A 1 98 ? 1.727 13.420 -5.677 1.00 88.94 98 PRO A C 1
ATOM 780 O O . PRO A 1 98 ? 1.125 12.690 -6.467 1.00 88.94 98 PRO A O 1
ATOM 783 N N . TYR A 1 99 ? 3.032 13.677 -5.787 1.00 89.56 99 TYR A N 1
ATOM 784 C CA . TYR A 1 99 ? 3.843 13.145 -6.880 1.00 89.56 99 TYR A CA 1
ATOM 785 C C . TYR A 1 99 ? 3.931 11.615 -6.838 1.00 89.56 99 TYR A C 1
ATOM 787 O O . TYR A 1 99 ? 3.738 10.961 -7.863 1.00 89.56 99 TYR A O 1
ATOM 795 N N . LEU A 1 100 ? 4.176 11.014 -5.669 1.00 88.94 100 LEU A N 1
ATOM 796 C CA . LEU A 1 100 ? 4.209 9.554 -5.537 1.00 88.94 100 LEU A CA 1
ATOM 797 C C . LEU A 1 100 ? 2.872 8.916 -5.897 1.00 88.94 100 LEU A C 1
ATOM 799 O O . LEU A 1 100 ? 2.854 7.926 -6.627 1.00 88.94 100 LEU A O 1
ATOM 803 N N . ALA A 1 101 ? 1.766 9.482 -5.414 1.00 92.25 101 ALA A N 1
ATOM 804 C CA . ALA A 1 101 ? 0.436 8.997 -5.738 1.00 92.25 101 ALA A CA 1
ATOM 805 C C . ALA A 1 101 ? 0.202 9.027 -7.252 1.00 92.25 101 ALA A C 1
ATOM 807 O O . ALA A 1 101 ? -0.284 8.044 -7.808 1.00 92.25 101 ALA A O 1
ATOM 808 N N . GLU A 1 102 ? 0.625 10.090 -7.941 1.00 94.00 102 GLU A N 1
ATOM 809 C CA . GLU A 1 102 ? 0.561 10.173 -9.402 1.00 94.00 102 GLU A CA 1
ATOM 810 C C . GLU A 1 102 ? 1.412 9.087 -10.085 1.00 94.00 102 GLU A C 1
ATOM 812 O O . GLU A 1 102 ? 0.934 8.413 -11.002 1.00 94.00 102 GLU A O 1
ATOM 817 N N . GLN A 1 103 ? 2.657 8.880 -9.644 1.00 93.06 103 GLN A N 1
ATOM 818 C CA . GLN A 1 103 ? 3.544 7.871 -10.236 1.00 93.06 103 GLN A CA 1
ATOM 819 C C . GLN A 1 103 ? 3.022 6.446 -10.029 1.00 93.06 103 GLN A C 1
ATOM 821 O O . GLN A 1 103 ? 3.031 5.653 -10.973 1.00 93.06 103 GLN A O 1
ATOM 826 N N . TYR A 1 104 ? 2.538 6.119 -8.829 1.00 92.62 104 TYR A N 1
ATOM 827 C CA . TYR A 1 104 ? 1.938 4.814 -8.552 1.00 92.62 104 TYR A CA 1
ATOM 828 C C . TYR A 1 104 ? 0.652 4.609 -9.346 1.00 92.62 104 TYR A C 1
ATOM 830 O O . TYR A 1 104 ? 0.492 3.546 -9.942 1.00 92.62 104 TYR A O 1
ATOM 838 N N . SER A 1 105 ? -0.203 5.632 -9.438 1.00 94.44 105 SER A N 1
ATOM 839 C CA . SER A 1 105 ? -1.431 5.579 -10.242 1.00 94.44 105 SER A CA 1
ATOM 840 C C . SER A 1 105 ? -1.117 5.231 -11.693 1.00 94.44 105 SER A C 1
ATOM 842 O O . SER A 1 105 ? -1.581 4.211 -12.196 1.00 94.44 105 SER A O 1
ATOM 844 N N . LYS A 1 106 ? -0.217 5.987 -12.338 1.00 91.31 106 LYS A N 1
ATOM 845 C CA . LYS A 1 106 ? 0.193 5.738 -13.732 1.00 91.31 106 LYS A CA 1
ATOM 846 C C . LYS A 1 106 ? 0.728 4.324 -13.939 1.00 91.31 106 LYS A C 1
ATOM 848 O O . LYS A 1 106 ? 0.402 3.672 -14.928 1.00 91.31 106 LYS A O 1
ATOM 853 N N . GLN A 1 107 ? 1.565 3.850 -13.021 1.00 89.31 107 GLN A N 1
ATOM 854 C CA . GLN A 1 107 ? 2.179 2.530 -13.120 1.00 89.31 107 GLN A CA 1
ATOM 855 C C . GLN A 1 107 ? 1.172 1.388 -12.925 1.00 89.31 107 GLN A C 1
ATOM 857 O O . GLN A 1 107 ? 1.273 0.371 -13.615 1.00 89.31 107 GLN A O 1
ATOM 862 N N . LEU A 1 108 ? 0.232 1.521 -11.994 1.00 90.50 108 LEU A N 1
ATOM 863 C CA . LEU A 1 108 ? -0.789 0.509 -11.721 1.00 90.50 108 LEU A CA 1
ATOM 864 C C . LEU A 1 108 ? -1.860 0.486 -12.818 1.00 90.50 108 LEU A C 1
ATOM 866 O O . LEU A 1 108 ? -2.204 -0.585 -13.320 1.00 90.50 108 LEU A O 1
ATOM 870 N N . GLU A 1 109 ? -2.299 1.652 -13.283 1.00 90.81 109 GLU A N 1
ATOM 871 C CA . GLU A 1 109 ? -3.289 1.773 -14.358 1.00 90.81 109 GLU A CA 1
ATOM 872 C C . GLU A 1 109 ? -2.754 1.254 -15.692 1.00 90.81 109 GLU A C 1
ATOM 874 O O . GLU A 1 109 ? -3.467 0.548 -16.405 1.00 90.81 109 GLU A O 1
ATOM 879 N N . ALA A 1 110 ? -1.471 1.489 -15.996 1.00 83.56 110 ALA A N 1
ATOM 880 C CA . ALA A 1 110 ? -0.809 0.892 -17.159 1.00 83.56 110 ALA A CA 1
ATOM 881 C C . ALA A 1 110 ? -0.790 -0.650 -17.119 1.00 83.56 110 ALA A C 1
ATOM 883 O O . ALA A 1 110 ? -0.645 -1.292 -18.157 1.00 83.56 110 ALA A O 1
ATOM 884 N N . ARG A 1 111 ? -0.954 -1.250 -15.932 1.00 84.25 111 ARG A N 1
ATOM 885 C CA . ARG A 1 111 ? -1.065 -2.702 -15.715 1.00 84.25 111 ARG A CA 1
ATOM 886 C C . ARG A 1 111 ? -2.518 -3.173 -15.566 1.00 84.25 111 ARG A C 1
ATOM 888 O O . ARG A 1 111 ? -2.753 -4.336 -15.251 1.00 84.25 111 ARG A O 1
ATOM 895 N N . GLY A 1 112 ? -3.492 -2.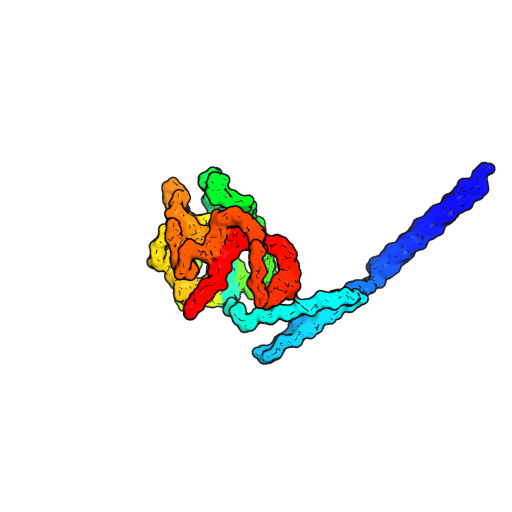294 -15.811 1.00 85.31 112 GLY A N 1
ATOM 896 C CA . GLY A 1 112 ? -4.918 -2.610 -15.755 1.00 85.31 112 GLY A CA 1
ATOM 897 C C . GLY A 1 112 ? -5.496 -2.692 -14.341 1.00 85.31 112 GLY A C 1
ATOM 898 O O . GLY A 1 112 ? -6.529 -3.335 -14.159 1.00 85.31 112 GLY A O 1
ATOM 899 N N . VAL A 1 113 ? -4.844 -2.074 -13.352 1.00 90.50 113 VAL A N 1
ATOM 900 C CA . VAL A 1 113 ? -5.336 -1.977 -11.971 1.00 90.50 113 VAL A CA 1
ATOM 901 C C . VAL A 1 113 ? -5.886 -0.574 -11.735 1.00 90.50 113 VAL A C 1
ATOM 903 O O . VAL A 1 113 ? -5.196 0.415 -11.980 1.00 90.50 113 VAL A O 1
ATOM 906 N N . LYS A 1 114 ? -7.133 -0.472 -11.268 1.00 96.00 114 LYS A N 1
ATOM 907 C CA . LYS A 1 114 ? -7.765 0.821 -10.981 1.00 96.00 114 LYS A CA 1
ATOM 908 C C . LYS A 1 114 ? -7.134 1.450 -9.740 1.00 96.00 114 LYS A C 1
ATOM 910 O O . LYS A 1 114 ? -6.893 0.755 -8.757 1.00 96.00 114 LYS A O 1
ATOM 915 N N . THR A 1 115 ? -6.933 2.766 -9.750 1.00 96.88 115 THR A N 1
ATOM 916 C CA . THR A 1 115 ? -6.443 3.486 -8.568 1.00 96.88 115 THR A CA 1
ATOM 917 C C . THR A 1 115 ? -7.427 4.532 -8.059 1.00 96.88 115 THR A C 1
ATOM 919 O O . THR A 1 115 ? -8.224 5.089 -8.817 1.00 96.88 115 THR A O 1
ATOM 922 N N . ILE A 1 116 ? -7.421 4.754 -6.743 1.00 97.44 116 ILE A N 1
ATOM 923 C CA . ILE A 1 116 ? -8.279 5.720 -6.049 1.00 97.44 116 ILE A CA 1
ATOM 924 C C . ILE A 1 116 ? -7.402 6.525 -5.092 1.00 97.44 116 ILE A C 1
ATOM 926 O O . ILE A 1 116 ? -6.959 6.012 -4.074 1.00 97.44 116 ILE A O 1
ATOM 930 N N . CYS A 1 117 ? -7.152 7.797 -5.381 1.00 96.50 117 CYS A N 1
ATOM 931 C CA . CYS A 1 117 ? -6.401 8.665 -4.471 1.00 96.50 117 CYS A CA 1
ATOM 932 C C . CYS A 1 117 ? -7.354 9.334 -3.477 1.00 96.50 117 CYS A C 1
ATOM 934 O O . CYS A 1 117 ? -8.243 10.073 -3.903 1.00 96.50 117 CYS A O 1
ATOM 936 N N . SER A 1 118 ? -7.157 9.133 -2.172 1.00 96.38 118 SER A N 1
ATOM 937 C CA . SER A 1 118 ? -8.081 9.665 -1.162 1.00 96.38 118 SER A CA 1
ATOM 938 C C . SER A 1 118 ? -7.420 10.114 0.138 1.00 96.38 118 SER A C 1
ATOM 940 O O . SER A 1 118 ? -6.268 9.782 0.405 1.00 96.38 118 SER A O 1
ATOM 942 N N . ASP A 1 119 ? -8.161 10.906 0.910 1.00 95.00 119 ASP A N 1
ATOM 943 C CA . ASP A 1 119 ? -7.761 11.452 2.208 1.00 95.00 119 ASP A CA 1
ATOM 944 C C . ASP A 1 119 ? -8.148 10.519 3.375 1.00 95.00 119 ASP A C 1
ATOM 946 O O . ASP A 1 119 ? -8.485 9.349 3.186 1.00 95.00 119 ASP A O 1
ATOM 950 N N . SER A 1 120 ? -8.097 11.038 4.608 1.00 95.12 120 SER A N 1
ATOM 951 C CA . SER A 1 120 ? -8.417 10.270 5.820 1.00 95.12 120 SER A CA 1
ATOM 952 C C . SER A 1 120 ? -9.870 9.797 5.870 1.00 95.12 120 SER A C 1
ATOM 954 O O . SER A 1 120 ? -10.144 8.701 6.365 1.00 95.12 120 SER A O 1
ATOM 956 N N . LYS A 1 121 ? -10.808 10.611 5.376 1.00 96.19 121 LYS A N 1
ATOM 957 C CA . LYS A 1 121 ? -12.222 10.246 5.332 1.00 96.19 121 LYS A CA 1
ATOM 958 C C . LYS A 1 121 ? -12.450 9.203 4.249 1.00 96.19 121 LYS A C 1
ATOM 960 O O . LYS A 1 121 ? -13.071 8.183 4.521 1.00 96.19 121 LYS A O 1
ATOM 965 N N . GLY A 1 122 ? -11.904 9.423 3.059 1.00 97.50 122 GLY A N 1
ATOM 966 C CA . GLY A 1 122 ? -12.058 8.472 1.968 1.00 97.50 122 GLY A CA 1
ATOM 967 C C . GLY A 1 122 ? -11.400 7.120 2.246 1.00 97.50 122 GLY A C 1
ATOM 968 O O . GLY A 1 122 ? -11.939 6.100 1.835 1.00 97.50 122 GLY A O 1
ATOM 969 N N . LEU A 1 123 ? -10.301 7.079 3.009 1.00 97.88 123 LEU A N 1
ATOM 970 C CA . LEU A 1 123 ? -9.730 5.825 3.511 1.00 97.88 123 LEU A CA 1
ATOM 971 C C . LEU A 1 123 ? -10.702 5.088 4.450 1.00 97.88 123 LEU A C 1
ATOM 973 O O . LEU A 1 123 ? -10.878 3.878 4.319 1.00 97.88 123 LEU A O 1
ATOM 977 N N . TYR A 1 124 ? -11.337 5.801 5.384 1.00 98.12 124 TYR A N 1
ATOM 978 C CA . TYR A 1 124 ? -12.335 5.212 6.283 1.00 98.12 124 TYR A CA 1
ATOM 979 C C . TYR A 1 124 ? -13.558 4.693 5.519 1.00 98.12 124 TYR A C 1
ATOM 981 O O . TYR A 1 124 ? -13.992 3.563 5.747 1.00 98.12 124 TYR A O 1
ATOM 989 N N . ASP A 1 125 ? -14.092 5.492 4.595 1.00 98.44 125 ASP A N 1
ATOM 990 C CA . ASP A 1 125 ? -15.244 5.119 3.772 1.00 98.44 125 ASP A CA 1
ATOM 991 C C . ASP A 1 125 ? -14.906 3.886 2.914 1.00 98.44 125 ASP A C 1
ATOM 993 O O . ASP A 1 125 ? -15.640 2.902 2.927 1.00 98.44 125 ASP A O 1
ATOM 997 N N . TYR A 1 126 ? -13.727 3.863 2.285 1.00 98.50 126 TYR A N 1
ATOM 998 C CA . TYR A 1 126 ? -13.250 2.724 1.499 1.00 98.50 126 TYR A CA 1
ATOM 999 C C . TYR A 1 126 ? -13.128 1.434 2.314 1.00 98.50 126 TYR A C 1
ATOM 1001 O O . TYR A 1 126 ? -13.558 0.376 1.857 1.00 98.50 126 TYR A O 1
ATOM 1009 N N . LEU A 1 127 ? -12.569 1.499 3.527 1.00 98.44 127 LEU A N 1
ATOM 1010 C CA . LEU A 1 127 ? -12.469 0.337 4.415 1.00 98.44 127 LEU A CA 1
ATOM 1011 C C . LEU A 1 127 ? -13.851 -0.218 4.785 1.00 98.44 127 LEU A C 1
ATOM 1013 O O . LEU A 1 127 ? -14.022 -1.435 4.835 1.00 98.44 127 LEU A O 1
ATOM 1017 N N . ASN A 1 128 ? -14.839 0.652 5.015 1.00 98.12 128 ASN A N 1
ATOM 1018 C CA . ASN A 1 128 ? -16.217 0.230 5.275 1.00 98.12 128 ASN A CA 1
ATOM 1019 C C . ASN A 1 128 ? -16.867 -0.392 4.034 1.00 98.12 128 ASN A C 1
ATOM 1021 O O . ASN A 1 128 ? -17.432 -1.483 4.122 1.00 98.12 128 ASN A O 1
ATOM 1025 N N . ASP A 1 129 ? -16.750 0.269 2.884 1.00 98.06 129 ASP A N 1
ATOM 1026 C CA . ASP A 1 129 ? -17.384 -0.148 1.631 1.00 98.06 129 ASP A CA 1
ATOM 1027 C C . ASP A 1 129 ? -16.829 -1.484 1.115 1.00 98.06 129 ASP A C 1
ATOM 1029 O O . ASP A 1 129 ? -17.554 -2.280 0.516 1.00 98.06 129 ASP A O 1
ATOM 1033 N N . THR A 1 130 ? -15.549 -1.760 1.375 1.00 97.88 130 THR A N 1
ATOM 1034 C CA . THR A 1 130 ? -14.852 -2.962 0.890 1.00 97.88 130 THR A CA 1
ATOM 1035 C C . THR A 1 130 ? -14.776 -4.097 1.912 1.00 97.88 130 THR A C 1
ATOM 1037 O O . THR A 1 130 ? -14.296 -5.182 1.584 1.00 97.88 130 THR A O 1
ATOM 1040 N N . MET A 1 131 ? -15.300 -3.910 3.129 1.00 97.25 131 MET A N 1
ATOM 1041 C CA . MET A 1 131 ? -15.219 -4.895 4.220 1.00 97.25 131 MET A CA 1
ATOM 1042 C C . MET A 1 131 ? -15.842 -6.259 3.875 1.00 97.25 131 MET A C 1
ATOM 1044 O O . MET A 1 131 ? -15.456 -7.281 4.439 1.00 97.25 131 MET A O 1
ATOM 1048 N N . ALA A 1 132 ? -16.809 -6.292 2.954 1.00 96.00 132 ALA A N 1
ATOM 1049 C CA . ALA A 1 132 ? -17.459 -7.527 2.515 1.00 96.00 132 ALA A CA 1
ATOM 1050 C C . ALA A 1 132 ? -16.597 -8.378 1.560 1.00 96.00 132 ALA A C 1
ATOM 1052 O O . ALA A 1 132 ? -16.865 -9.570 1.404 1.00 96.00 132 ALA A O 1
ATOM 1053 N N . SER A 1 133 ? -15.589 -7.789 0.909 1.00 94.56 133 SER A N 1
ATOM 1054 C CA . SER A 1 133 ? -14.709 -8.476 -0.049 1.00 94.56 133 SER A CA 1
ATOM 1055 C C . SER A 1 133 ? -13.280 -7.913 -0.063 1.00 94.56 133 SER A C 1
ATOM 1057 O O . SER A 1 133 ? -12.767 -7.586 -1.134 1.00 94.56 133 SER A O 1
ATOM 1059 N N . PRO A 1 134 ? -12.614 -7.784 1.096 1.00 93.88 134 PRO A N 1
ATOM 1060 C CA . PRO A 1 134 ? -11.379 -7.011 1.228 1.00 93.88 134 PRO A CA 1
ATOM 1061 C C . PRO A 1 134 ? -10.208 -7.617 0.445 1.00 93.88 134 PRO A C 1
ATOM 1063 O O . PRO A 1 134 ? -9.355 -6.884 -0.035 1.00 93.88 134 PRO A O 1
ATOM 1066 N N . ASN A 1 135 ? -10.211 -8.931 0.208 1.00 90.38 135 ASN A N 1
ATOM 1067 C CA . ASN A 1 135 ? -9.200 -9.648 -0.580 1.00 90.38 135 ASN A CA 1
ATOM 1068 C C . ASN A 1 135 ? -9.119 -9.250 -2.064 1.00 90.38 135 ASN A C 1
ATOM 1070 O O . ASN A 1 135 ? -8.232 -9.698 -2.778 1.00 90.38 135 ASN A O 1
ATOM 1074 N N . LYS A 1 136 ? -10.053 -8.433 -2.554 1.00 93.00 136 LYS A N 1
ATOM 1075 C CA . LYS A 1 136 ? -10.006 -7.864 -3.909 1.00 93.00 136 LYS A CA 1
ATOM 1076 C C . LYS A 1 136 ? -9.434 -6.454 -3.940 1.00 93.00 136 LYS A C 1
ATOM 1078 O O . LYS A 1 136 ? -9.419 -5.826 -4.992 1.00 93.00 136 LYS A O 1
ATOM 1083 N N . HIS A 1 137 ? -8.996 -5.939 -2.803 1.00 95.94 137 HIS A N 1
ATOM 1084 C CA . HIS A 1 137 ? -8.715 -4.530 -2.618 1.00 95.94 137 HIS A CA 1
ATOM 1085 C C . HIS A 1 137 ? -7.363 -4.360 -1.938 1.00 95.94 137 HIS A C 1
ATOM 1087 O O . HIS A 1 137 ? -6.966 -5.156 -1.081 1.00 95.94 137 HIS A O 1
ATOM 1093 N N . ALA A 1 138 ? -6.646 -3.309 -2.320 1.00 96.06 138 ALA A N 1
ATOM 1094 C CA . ALA A 1 138 ? -5.398 -2.948 -1.673 1.00 96.06 138 ALA A CA 1
ATOM 1095 C C . ALA A 1 138 ? -5.387 -1.492 -1.223 1.00 96.06 138 ALA A C 1
ATOM 1097 O O . ALA A 1 138 ? -6.007 -0.624 -1.832 1.00 96.06 138 ALA A O 1
ATOM 1098 N N . ILE A 1 139 ? -4.603 -1.215 -0.189 1.00 97.19 139 ILE A N 1
ATOM 1099 C CA . ILE A 1 139 ? -4.304 0.138 0.270 1.00 97.19 139 ILE A CA 1
ATOM 1100 C C . ILE A 1 139 ? -2.798 0.351 0.169 1.00 97.19 139 ILE A C 1
ATOM 1102 O O . ILE A 1 139 ? -2.015 -0.467 0.650 1.00 97.19 139 ILE A O 1
ATOM 1106 N N . LEU A 1 140 ? -2.388 1.462 -0.435 1.00 95.44 140 LEU A N 1
ATOM 1107 C CA . LEU A 1 140 ? -1.012 1.938 -0.450 1.00 95.44 140 LEU A CA 1
ATOM 1108 C C . LEU A 1 140 ? -0.886 3.142 0.481 1.00 95.44 140 LEU A C 1
ATOM 1110 O O . LEU A 1 140 ? -1.525 4.176 0.275 1.00 95.44 140 LEU A O 1
ATOM 1114 N N . VAL A 1 141 ? -0.017 3.012 1.480 1.00 92.44 141 VAL A N 1
ATOM 1115 C CA . VAL A 1 141 ? 0.303 4.058 2.451 1.00 92.44 141 VAL A CA 1
ATOM 1116 C C . VAL A 1 141 ? 1.746 4.509 2.266 1.00 92.44 141 VAL A C 1
ATOM 1118 O O . VAL A 1 141 ? 2.683 3.726 2.407 1.00 92.44 141 VAL A O 1
ATOM 1121 N N . SER A 1 142 ? 1.923 5.797 1.984 1.00 87.56 142 SER A N 1
ATOM 1122 C CA . SER A 1 142 ? 3.227 6.477 1.997 1.00 87.56 142 SER A CA 1
ATOM 1123 C C . SER A 1 142 ? 3.379 7.466 3.160 1.00 87.56 142 SER A C 1
ATOM 1125 O O . SER A 1 142 ? 4.379 8.181 3.231 1.00 87.56 142 SER A O 1
ATOM 1127 N N . SER A 1 143 ? 2.381 7.547 4.048 1.00 86.38 143 SER A N 1
ATOM 1128 C CA . SER A 1 143 ? 2.469 8.325 5.288 1.00 86.38 143 SER A CA 1
ATOM 1129 C C . SER A 1 143 ? 3.180 7.528 6.384 1.00 86.38 143 SER A C 1
ATOM 1131 O O . SER A 1 143 ? 3.245 6.301 6.347 1.00 86.38 143 SER A O 1
ATOM 1133 N N . TYR A 1 144 ? 3.721 8.233 7.375 1.00 85.25 144 TYR A N 1
ATOM 1134 C CA . TYR A 1 144 ? 4.248 7.625 8.598 1.00 85.25 144 TYR A CA 1
ATOM 1135 C C . TYR A 1 144 ? 3.170 7.341 9.648 1.00 85.25 144 TYR A C 1
ATOM 1137 O O . TYR A 1 144 ? 3.467 6.732 10.676 1.00 85.25 144 TYR A O 1
ATOM 1145 N N . ALA A 1 145 ? 1.941 7.799 9.411 1.00 90.06 145 ALA A N 1
ATOM 1146 C CA . ALA A 1 145 ? 0.821 7.636 10.317 1.00 90.06 145 ALA A CA 1
ATOM 1147 C C . ALA A 1 145 ? -0.486 7.389 9.559 1.00 90.06 145 ALA A C 1
ATOM 1149 O O . ALA A 1 145 ? -0.635 7.719 8.383 1.00 90.06 145 ALA A O 1
ATOM 1150 N N . LEU A 1 146 ? -1.443 6.810 10.275 1.00 94.44 146 LEU A N 1
ATOM 1151 C CA . LEU A 1 146 ? -2.828 6.648 9.842 1.00 94.44 146 LEU A CA 1
ATOM 1152 C C . LEU A 1 146 ? -3.748 7.562 10.662 1.00 94.44 146 LEU A C 1
ATOM 1154 O O . LEU A 1 146 ? -3.389 7.947 11.774 1.00 94.44 146 LEU A O 1
ATOM 1158 N N . PRO A 1 147 ? -4.938 7.925 10.167 1.00 95.44 147 PRO A N 1
ATOM 1159 C CA . PRO A 1 147 ? -5.903 8.670 10.969 1.00 95.44 147 PRO A CA 1
ATOM 1160 C C . PRO A 1 147 ? -6.490 7.816 12.107 1.00 95.44 147 PRO A C 1
ATOM 1162 O O . PRO A 1 147 ? -6.785 6.640 11.907 1.00 95.44 147 PRO A O 1
ATOM 1165 N N . GLN A 1 148 ? -6.764 8.424 13.270 1.00 96.06 148 GLN A N 1
ATOM 1166 C CA . GLN A 1 148 ? -7.405 7.738 14.409 1.00 96.06 148 GLN A CA 1
ATOM 1167 C C . GLN A 1 148 ? -8.742 7.058 14.070 1.00 96.06 148 GLN A C 1
ATOM 1169 O O . GLN A 1 148 ? -9.157 6.134 14.755 1.00 96.06 148 GLN A O 1
ATOM 1174 N N . SER A 1 149 ? -9.431 7.503 13.013 1.00 96.06 149 SER A N 1
ATOM 1175 C CA . SER A 1 149 ? -10.680 6.887 12.555 1.00 96.06 149 SER A CA 1
ATOM 1176 C C . SER A 1 149 ? -10.489 5.481 11.985 1.00 96.06 149 SER A C 1
ATOM 1178 O O . SER A 1 149 ? -11.457 4.725 11.933 1.00 96.06 149 SER A O 1
ATOM 1180 N N . VAL A 1 150 ? -9.278 5.130 11.536 1.00 97.19 150 VAL A N 1
ATOM 1181 C CA . VAL A 1 150 ? -8.995 3.825 10.918 1.00 97.19 150 VAL A CA 1
ATOM 1182 C C . VAL A 1 150 ? -8.066 2.949 11.749 1.00 97.19 150 VAL A C 1
ATOM 1184 O O . VAL A 1 150 ? -8.131 1.727 11.620 1.00 97.19 150 VAL A O 1
ATOM 1187 N N . TYR A 1 151 ? -7.197 3.567 12.554 1.00 97.06 151 TYR A N 1
ATOM 1188 C CA . TYR A 1 151 ? -6.175 2.889 13.341 1.00 97.06 151 TYR A CA 1
ATOM 1189 C C . TYR A 1 151 ? -5.748 3.725 14.555 1.00 97.06 151 TYR A C 1
ATOM 1191 O O . TYR A 1 151 ? -5.399 4.899 14.425 1.00 97.06 151 TYR A O 1
ATOM 1199 N N . THR A 1 152 ? -5.733 3.085 15.717 1.00 96.25 152 THR A N 1
ATOM 1200 C CA . THR A 1 152 ? -5.302 3.589 17.026 1.00 96.25 152 THR A CA 1
ATOM 1201 C C . THR A 1 152 ? -4.332 2.633 17.737 1.00 96.25 152 THR A C 1
ATOM 1203 O O . THR A 1 152 ? -3.746 2.994 18.758 1.00 96.25 152 THR A O 1
ATOM 1206 N N . GLY A 1 153 ? -4.120 1.431 17.189 1.00 94.00 153 GLY A N 1
ATOM 1207 C CA . GLY A 1 153 ? -3.349 0.360 17.820 1.00 94.00 153 GLY A CA 1
ATOM 1208 C C . GLY A 1 153 ? -4.206 -0.625 18.620 1.00 94.00 153 GLY A C 1
ATOM 1209 O O . GLY A 1 153 ? -3.652 -1.443 19.354 1.00 94.00 153 GLY A O 1
ATOM 1210 N N . ASP A 1 154 ? -5.531 -0.550 18.494 1.00 94.31 154 ASP A N 1
ATOM 1211 C CA . ASP A 1 154 ? -6.470 -1.535 19.029 1.00 94.31 154 ASP A CA 1
ATOM 1212 C C . ASP A 1 154 ? -6.685 -2.631 17.977 1.00 94.31 154 ASP A C 1
ATOM 1214 O O . ASP A 1 154 ? -6.951 -2.339 16.815 1.00 94.31 154 ASP A O 1
ATOM 1218 N N . GLU A 1 155 ? -6.617 -3.904 18.367 1.00 89.69 155 GLU A N 1
ATOM 1219 C CA . GLU A 1 155 ? -6.877 -5.050 17.477 1.00 89.69 155 GLU A CA 1
ATOM 1220 C C . GLU A 1 155 ? -8.255 -4.992 16.786 1.00 89.69 155 GLU A C 1
ATOM 1222 O O . GLU A 1 155 ? -8.472 -5.608 15.741 1.00 89.69 155 GLU A O 1
ATOM 1227 N N . ASN A 1 156 ? -9.189 -4.223 17.348 1.00 94.38 156 ASN A N 1
ATOM 1228 C CA . ASN A 1 156 ? -10.529 -4.012 16.825 1.00 94.38 156 ASN A CA 1
ATOM 1229 C C . ASN A 1 156 ? -10.645 -2.854 15.831 1.00 94.38 156 ASN A C 1
ATOM 1231 O O . ASN A 1 156 ? -11.755 -2.629 15.324 1.00 94.38 156 ASN A O 1
ATOM 1235 N N . ASP A 1 157 ? -9.554 -2.143 15.554 1.00 97.06 157 ASP A N 1
ATOM 1236 C CA . ASP A 1 157 ? -9.493 -1.099 14.540 1.00 97.06 157 ASP A CA 1
ATOM 1237 C C . ASP A 1 157 ? -9.950 -1.637 13.176 1.00 97.06 157 ASP A C 1
ATOM 1239 O O . ASP A 1 157 ? -9.647 -2.768 12.779 1.00 97.06 157 ASP A O 1
ATOM 1243 N N . ILE A 1 158 ? -10.686 -0.811 12.430 1.00 98.00 158 ILE A N 1
ATOM 1244 C CA . ILE A 1 158 ? -11.274 -1.212 11.145 1.00 98.00 158 ILE A CA 1
ATOM 1245 C C . ILE A 1 158 ? -10.207 -1.649 10.135 1.00 98.00 158 ILE A C 1
ATOM 1247 O O . ILE A 1 158 ? -10.437 -2.607 9.400 1.00 98.00 158 ILE A O 1
ATOM 1251 N N . LEU A 1 159 ? -9.029 -1.013 10.135 1.00 97.75 159 LEU A N 1
ATOM 1252 C CA . LEU A 1 159 ? -7.923 -1.424 9.273 1.00 97.75 159 LEU A CA 1
ATOM 1253 C C . LEU A 1 159 ? -7.453 -2.847 9.596 1.00 97.75 159 LEU A C 1
ATOM 1255 O O . LEU A 1 159 ? -7.285 -3.651 8.684 1.00 97.75 159 LEU A O 1
ATOM 1259 N N . LEU A 1 160 ? -7.253 -3.171 10.876 1.00 95.44 160 LEU A N 1
ATOM 1260 C CA . LEU A 1 160 ? -6.753 -4.488 11.277 1.00 95.44 160 LEU A CA 1
ATOM 1261 C C . LEU A 1 160 ? -7.780 -5.583 10.981 1.00 95.44 160 LEU A C 1
ATOM 1263 O O . LEU A 1 160 ? -7.411 -6.624 10.444 1.00 95.44 160 LEU A O 1
ATOM 1267 N N . LYS A 1 161 ? -9.070 -5.313 11.211 1.00 96.25 161 LYS A N 1
ATOM 1268 C CA . LYS A 1 161 ? -10.168 -6.210 10.806 1.00 96.25 161 LYS A CA 1
ATOM 1269 C C . LYS A 1 161 ? -10.229 -6.428 9.294 1.00 96.25 161 LYS A C 1
ATOM 1271 O O . LYS A 1 161 ? -10.471 -7.540 8.829 1.00 96.25 161 LYS A O 1
ATOM 1276 N N . TRP A 1 162 ? -10.021 -5.371 8.517 1.00 97.44 162 TRP A N 1
ATOM 1277 C CA . TRP A 1 162 ? -10.020 -5.448 7.059 1.00 97.44 162 TRP A CA 1
ATOM 1278 C C . TRP A 1 162 ? -8.844 -6.292 6.540 1.00 97.44 162 TRP A C 1
ATOM 1280 O O . TRP A 1 162 ? -9.040 -7.166 5.694 1.00 97.44 162 TRP A O 1
ATOM 1290 N N . ILE A 1 163 ? -7.648 -6.116 7.116 1.00 93.44 163 ILE A N 1
ATOM 1291 C CA . ILE A 1 163 ? -6.461 -6.934 6.812 1.00 93.44 163 ILE A CA 1
ATOM 1292 C C . ILE A 1 163 ? -6.684 -8.390 7.229 1.00 93.44 163 ILE A C 1
ATOM 1294 O O . ILE A 1 163 ? -6.429 -9.293 6.437 1.00 93.44 163 ILE A O 1
ATOM 1298 N N . SER A 1 164 ? -7.212 -8.643 8.433 1.00 89.81 164 SER A N 1
ATOM 1299 C CA . SER A 1 164 ? -7.474 -10.011 8.907 1.00 89.81 164 SER A CA 1
ATOM 1300 C C . SER A 1 164 ? -8.483 -10.758 8.034 1.00 89.81 164 SER A C 1
ATOM 1302 O O . SER A 1 164 ? -8.450 -11.984 7.963 1.00 89.81 164 SER A O 1
ATOM 1304 N N . ASN A 1 165 ? -9.363 -10.025 7.347 1.00 90.62 165 ASN A N 1
ATOM 1305 C CA . ASN A 1 165 ? -10.324 -10.574 6.393 1.00 90.62 165 ASN A CA 1
ATOM 1306 C C . ASN A 1 165 ? -9.743 -10.763 4.975 1.00 90.62 165 ASN A C 1
ATOM 1308 O O . ASN A 1 165 ? -10.469 -11.189 4.077 1.00 90.62 165 ASN A O 1
ATOM 1312 N N . GLY A 1 166 ? -8.453 -10.482 4.770 1.00 87.12 166 GLY A N 1
ATOM 1313 C CA . GLY A 1 166 ? -7.717 -10.751 3.534 1.00 87.12 166 GLY A CA 1
ATOM 1314 C C . GLY A 1 166 ? -7.323 -9.515 2.730 1.00 87.12 166 GLY A C 1
ATOM 1315 O O . GLY A 1 166 ? -6.793 -9.670 1.638 1.00 87.12 166 GLY A O 1
ATOM 1316 N N . GLY A 1 167 ? -7.576 -8.302 3.225 1.00 92.81 167 GLY A N 1
ATOM 1317 C CA . GLY A 1 167 ? -7.189 -7.081 2.523 1.00 92.81 167 GLY A CA 1
ATOM 1318 C C . GLY A 1 167 ? -5.674 -6.872 2.438 1.00 92.81 167 GLY A C 1
ATOM 1319 O O . GLY A 1 167 ? -4.923 -7.212 3.354 1.00 92.81 167 GLY A O 1
ATOM 1320 N N . HIS A 1 168 ? -5.214 -6.277 1.336 1.00 92.50 168 HIS A N 1
ATOM 1321 C CA . HIS A 1 168 ? -3.789 -6.088 1.067 1.00 92.50 168 HIS A CA 1
ATOM 1322 C C . HIS A 1 168 ? -3.311 -4.694 1.499 1.00 92.50 168 HIS A C 1
ATOM 1324 O O . HIS A 1 168 ? -3.781 -3.678 0.989 1.00 92.50 168 HIS A O 1
ATOM 1330 N N . LEU A 1 169 ? -2.334 -4.624 2.406 1.00 92.19 169 LEU A N 1
ATOM 1331 C CA . LEU A 1 169 ? -1.705 -3.366 2.817 1.00 92.19 169 LEU A CA 1
ATOM 1332 C C . LEU A 1 169 ? -0.273 -3.273 2.278 1.00 92.19 169 LEU A C 1
ATOM 1334 O O . LEU A 1 169 ? 0.595 -4.064 2.642 1.00 92.19 169 LEU A O 1
ATOM 1338 N N . TYR A 1 170 ? -0.013 -2.251 1.468 1.00 90.31 170 TYR A N 1
ATOM 1339 C CA . TYR A 1 170 ? 1.322 -1.854 1.036 1.00 90.31 170 TYR A CA 1
ATOM 1340 C C . TYR A 1 170 ? 1.749 -0.605 1.801 1.00 90.31 170 TYR A C 1
ATOM 1342 O O . TYR A 1 170 ? 1.061 0.414 1.779 1.00 90.31 170 TYR A O 1
ATOM 1350 N N . TRP A 1 171 ? 2.903 -0.666 2.461 1.00 85.88 171 TRP A N 1
ATOM 1351 C CA . TRP A 1 171 ? 3.406 0.427 3.287 1.00 85.88 171 TRP A CA 1
ATOM 1352 C C . TRP A 1 171 ? 4.814 0.826 2.869 1.00 85.88 171 TRP A C 1
ATOM 1354 O O . TRP A 1 171 ? 5.698 -0.021 2.725 1.00 85.88 171 TRP A O 1
ATOM 1364 N N . VAL A 1 172 ? 5.035 2.124 2.679 1.00 80.38 172 VAL A N 1
ATOM 1365 C CA . VAL A 1 172 ? 6.293 2.664 2.164 1.00 80.38 172 VAL A CA 1
ATOM 1366 C C . VAL A 1 172 ? 6.821 3.745 3.095 1.00 80.38 172 VAL A C 1
ATOM 1368 O O . VAL A 1 172 ? 6.092 4.627 3.537 1.00 80.38 172 VAL A O 1
ATOM 1371 N N . GLY A 1 173 ? 8.135 3.718 3.331 1.00 70.19 173 GLY A N 1
ATOM 1372 C CA . GLY A 1 173 ? 8.846 4.893 3.831 1.00 70.19 173 GLY A CA 1
ATOM 1373 C C . GLY A 1 173 ? 8.946 5.053 5.344 1.00 70.19 173 GLY A C 1
ATOM 1374 O O . GLY A 1 173 ? 9.660 5.943 5.801 1.00 70.19 173 GLY A O 1
ATOM 1375 N N . SER A 1 174 ? 8.279 4.199 6.114 1.00 76.75 174 SER A N 1
ATOM 1376 C CA . SER A 1 174 ? 8.304 4.223 7.577 1.00 76.75 174 SER A CA 1
ATOM 1377 C C . SER A 1 174 ? 8.003 2.844 8.175 1.00 76.75 174 SER A C 1
ATOM 1379 O O . SER A 1 174 ? 7.633 1.914 7.457 1.00 76.75 174 SER A O 1
ATOM 1381 N N . GLU A 1 175 ? 8.172 2.711 9.492 1.00 80.06 175 GLU A N 1
ATOM 1382 C CA . GLU A 1 175 ? 7.742 1.525 10.236 1.00 80.06 175 GLU A CA 1
ATOM 1383 C C . GLU A 1 175 ? 6.205 1.426 10.212 1.00 80.06 175 GLU A C 1
ATOM 1385 O O . GLU A 1 175 ? 5.520 2.369 10.618 1.00 80.06 175 GLU A O 1
ATOM 1390 N N . VAL A 1 176 ? 5.664 0.294 9.737 1.00 86.06 176 VAL A N 1
ATOM 1391 C CA . VAL A 1 176 ? 4.210 0.102 9.588 1.00 86.06 176 VAL A CA 1
ATOM 1392 C C . VAL A 1 176 ? 3.498 0.313 10.923 1.00 86.06 176 VAL A C 1
ATOM 1394 O O . VAL A 1 176 ? 3.918 -0.220 11.953 1.00 86.06 176 VAL A O 1
ATOM 1397 N N . GLY A 1 177 ? 2.432 1.113 10.921 1.00 88.12 177 GLY A N 1
ATOM 1398 C CA . GLY A 1 177 ? 1.569 1.297 12.090 1.00 88.12 177 GLY A CA 1
ATOM 1399 C C . GLY A 1 177 ? 2.249 1.886 13.330 1.00 88.12 177 GLY A C 1
ATOM 1400 O O . GLY A 1 177 ? 1.662 1.844 14.409 1.00 88.12 177 GLY A O 1
ATOM 1401 N N . ARG A 1 178 ? 3.470 2.428 13.229 1.00 88.19 178 ARG A N 1
ATOM 1402 C CA . ARG A 1 178 ? 4.190 2.965 14.394 1.00 88.19 178 ARG A CA 1
ATOM 1403 C C . ARG A 1 178 ? 3.479 4.162 15.024 1.00 88.19 178 ARG A C 1
ATOM 1405 O O . ARG A 1 178 ? 3.607 4.381 16.228 1.00 88.19 178 ARG A O 1
ATOM 1412 N N . TYR A 1 179 ? 2.738 4.920 14.220 1.00 90.88 179 TYR A N 1
ATOM 1413 C CA . TYR A 1 179 ? 2.012 6.095 14.672 1.00 90.88 179 TYR A CA 1
ATOM 1414 C C . TYR A 1 179 ? 0.605 6.167 14.086 1.00 90.88 179 TYR A C 1
ATOM 1416 O O . TYR A 1 179 ? 0.336 5.671 12.989 1.00 90.88 179 TYR A O 1
ATOM 1424 N N . TYR A 1 180 ? -0.266 6.872 14.799 1.00 93.38 180 TYR A N 1
ATOM 1425 C CA . TYR A 1 180 ? -1.505 7.406 14.256 1.00 93.38 180 TYR A CA 1
ATOM 1426 C C . TYR A 1 180 ? -1.644 8.891 14.601 1.00 93.38 180 TYR A C 1
ATOM 1428 O O . TYR A 1 180 ? -1.023 9.399 15.537 1.00 93.38 180 TYR A O 1
ATOM 1436 N N . HIS A 1 181 ? -2.455 9.592 13.820 1.00 91.25 181 HIS A N 1
ATOM 1437 C CA . HIS A 1 181 ? -2.832 10.970 14.075 1.00 91.25 181 HIS A CA 1
ATOM 1438 C C . HIS A 1 181 ? -4.126 11.027 14.890 1.00 91.25 181 HIS A C 1
ATOM 1440 O O . HIS A 1 181 ? -5.204 10.726 14.358 1.00 91.25 181 HIS A O 1
ATOM 1446 N N . SER A 1 182 ? -4.014 11.464 16.143 1.00 89.69 182 SER A N 1
ATOM 1447 C CA . SER A 1 182 ? -5.144 11.906 16.959 1.00 89.69 182 SER A CA 1
ATOM 1448 C C . SER A 1 182 ? -5.501 13.366 16.656 1.00 89.69 182 SER A C 1
ATOM 1450 O O . SER A 1 182 ? -4.864 14.020 15.821 1.00 89.69 182 SER A O 1
ATOM 1452 N N . ASP A 1 183 ? -6.520 13.886 17.337 1.00 84.94 183 ASP A N 1
ATOM 1453 C CA . ASP A 1 183 ? -6.862 15.314 17.289 1.00 84.94 183 ASP A CA 1
ATOM 1454 C C . ASP A 1 183 ? -5.775 16.202 17.929 1.00 84.94 183 ASP A C 1
ATOM 1456 O O . ASP A 1 183 ? -5.613 17.357 17.539 1.00 84.94 183 ASP A O 1
ATOM 1460 N N . ASP A 1 184 ? -4.988 15.642 18.854 1.00 83.62 184 ASP A N 1
ATOM 1461 C CA . ASP A 1 184 ? -3.943 16.347 19.611 1.00 83.62 184 ASP A CA 1
ATOM 1462 C C . ASP A 1 184 ? -2.535 16.204 19.001 1.00 83.62 184 ASP A C 1
ATOM 1464 O O . ASP A 1 184 ? -1.585 16.839 19.465 1.00 83.62 184 ASP A O 1
ATOM 1468 N N . GLY A 1 185 ? -2.374 15.374 17.964 1.00 84.88 185 GLY A N 1
ATOM 1469 C CA . GLY A 1 185 ? -1.111 15.195 17.249 1.00 84.88 185 GLY A CA 1
ATOM 1470 C C . GLY A 1 185 ? -0.761 13.736 16.971 1.00 84.88 185 GLY A C 1
ATOM 1471 O O . GLY A 1 185 ? -1.626 12.896 16.735 1.00 84.88 185 GLY A O 1
ATOM 1472 N N . LEU A 1 186 ? 0.538 13.435 16.932 1.00 88.62 186 LEU A N 1
ATOM 1473 C CA . LEU A 1 186 ? 1.031 12.082 16.687 1.00 88.62 186 LEU A CA 1
ATOM 1474 C C . LEU A 1 186 ? 1.081 11.260 17.972 1.00 88.62 186 LEU A C 1
ATOM 1476 O O . LEU A 1 186 ? 1.705 11.659 18.955 1.00 88.62 186 LEU A O 1
ATOM 1480 N N . VAL A 1 187 ? 0.492 10.069 17.925 1.00 91.31 187 VAL A N 1
ATOM 1481 C CA . VAL A 1 187 ? 0.518 9.097 19.019 1.00 91.31 187 VAL A CA 1
ATOM 1482 C C . VAL A 1 187 ? 1.256 7.846 18.558 1.00 91.31 187 VAL A C 1
ATOM 1484 O O . VAL A 1 187 ? 0.981 7.305 17.490 1.00 91.31 187 VAL A O 1
ATOM 1487 N N . MET A 1 188 ? 2.229 7.405 19.357 1.00 90.69 188 MET A N 1
ATOM 1488 C CA . MET A 1 188 ? 3.019 6.203 19.092 1.00 90.69 188 MET A CA 1
ATOM 1489 C C . MET A 1 188 ? 2.259 4.950 19.534 1.00 90.69 188 MET A C 1
ATOM 1491 O O . MET A 1 188 ? 1.722 4.923 20.640 1.00 90.69 188 MET A O 1
ATOM 1495 N N . VAL A 1 189 ? 2.297 3.897 18.718 1.00 91.75 189 VAL A N 1
ATOM 1496 C CA . VAL A 1 189 ? 1.773 2.564 19.049 1.00 91.75 189 VAL A CA 1
ATOM 1497 C C . VAL A 1 189 ? 2.952 1.620 19.314 1.00 91.75 189 VAL A C 1
ATOM 1499 O O . VAL A 1 189 ? 3.617 1.209 18.365 1.00 91.75 189 VAL A O 1
ATOM 1502 N N . PRO A 1 190 ? 3.251 1.260 20.578 1.00 85.00 190 PRO A N 1
ATOM 1503 C CA . PRO A 1 190 ? 4.452 0.485 20.907 1.00 85.00 190 PRO A CA 1
ATOM 1504 C C . PRO A 1 190 ? 4.447 -0.963 20.398 1.00 85.00 190 PRO A C 1
ATOM 1506 O O . PRO A 1 190 ? 5.511 -1.516 20.144 1.00 85.00 190 PRO A O 1
ATOM 1509 N N . ASN A 1 191 ? 3.265 -1.571 20.255 1.00 85.25 191 ASN A N 1
ATOM 1510 C CA . ASN A 1 191 ? 3.090 -2.978 19.869 1.00 85.25 191 ASN A CA 1
ATOM 1511 C C . ASN A 1 191 ? 2.698 -3.149 18.389 1.00 85.25 191 ASN A C 1
ATOM 1513 O O . ASN A 1 191 ? 2.135 -4.175 18.012 1.00 85.25 191 ASN A O 1
ATOM 1517 N N . ASN A 1 192 ? 2.974 -2.157 17.539 1.00 87.12 192 ASN A N 1
ATOM 1518 C CA . ASN A 1 192 ? 2.598 -2.167 16.124 1.00 87.12 192 ASN A CA 1
ATOM 1519 C C . ASN A 1 192 ? 3.091 -3.426 15.384 1.00 87.12 192 ASN A C 1
ATOM 1521 O O . ASN A 1 192 ? 2.338 -4.024 14.623 1.00 87.12 192 ASN A O 1
ATOM 1525 N N . GLN A 1 193 ? 4.317 -3.892 15.638 1.00 83.00 193 GLN A N 1
ATOM 1526 C CA . GLN A 1 193 ? 4.845 -5.080 14.953 1.00 83.00 193 GLN A CA 1
ATOM 1527 C C . GLN A 1 193 ? 4.072 -6.357 15.310 1.00 83.00 193 GLN A C 1
ATOM 1529 O O . GLN A 1 193 ? 3.795 -7.167 14.427 1.00 83.00 193 GLN A O 1
ATOM 1534 N N . MET A 1 194 ? 3.638 -6.500 16.568 1.00 82.81 194 MET A N 1
ATOM 1535 C CA . MET A 1 194 ? 2.770 -7.606 16.977 1.00 82.81 194 MET A CA 1
ATOM 1536 C C . MET A 1 194 ? 1.428 -7.564 16.239 1.00 82.81 194 MET A C 1
ATOM 1538 O O . MET A 1 194 ? 0.969 -8.595 15.761 1.00 82.81 194 MET A O 1
ATOM 1542 N N . LEU A 1 195 ? 0.831 -6.378 16.090 1.00 85.12 195 LEU A N 1
ATOM 1543 C CA . LEU A 1 195 ? -0.465 -6.212 15.422 1.00 85.12 195 LEU A CA 1
ATOM 1544 C C . LEU A 1 195 ? -0.419 -6.586 13.933 1.00 85.12 195 LEU A C 1
ATOM 1546 O O . LEU A 1 195 ? -1.357 -7.195 13.431 1.00 85.12 195 LEU A O 1
ATOM 1550 N N . PHE A 1 196 ? 0.661 -6.235 13.227 1.00 83.50 196 PHE A N 1
ATOM 1551 C CA . PHE A 1 196 ? 0.769 -6.455 11.778 1.00 83.50 196 PHE A CA 1
ATOM 1552 C C . PHE A 1 196 ? 1.475 -7.761 11.387 1.00 83.50 196 PHE A C 1
ATOM 1554 O O . PHE A 1 196 ? 1.215 -8.285 10.306 1.00 83.50 196 PHE A O 1
ATOM 1561 N N . PHE A 1 197 ? 2.366 -8.290 12.231 1.00 81.50 197 PHE A N 1
ATOM 1562 C CA . PHE A 1 197 ? 3.219 -9.437 11.887 1.00 81.50 197 PHE A CA 1
ATOM 1563 C C . PHE A 1 197 ? 3.191 -10.570 12.911 1.00 81.50 197 PHE A C 1
ATOM 1565 O O . PHE A 1 197 ? 3.884 -11.568 12.716 1.00 81.50 197 PHE A O 1
ATOM 1572 N N . ASN A 1 198 ? 2.435 -10.430 14.005 1.00 77.31 198 ASN A N 1
ATOM 1573 C CA . ASN A 1 198 ? 2.402 -11.397 15.104 1.00 77.31 198 ASN A CA 1
ATOM 1574 C C . ASN A 1 198 ? 3.804 -11.697 15.687 1.00 77.31 198 ASN A C 1
ATOM 1576 O O . ASN A 1 198 ? 4.110 -12.818 16.091 1.00 77.31 198 ASN A O 1
ATOM 1580 N N . SER A 1 199 ? 4.696 -10.699 15.679 1.00 74.69 199 SER A N 1
ATOM 1581 C CA . SER A 1 199 ? 6.066 -10.799 16.191 1.00 74.69 199 SER A CA 1
ATOM 1582 C C . SER A 1 199 ? 6.635 -9.412 16.506 1.00 74.69 199 SER A C 1
ATOM 1584 O O . SER A 1 199 ? 6.274 -8.422 15.876 1.00 74.69 199 SER A O 1
ATOM 1586 N N . ASN A 1 200 ? 7.520 -9.333 17.504 1.00 69.94 200 ASN A N 1
ATOM 1587 C CA . ASN A 1 200 ? 8.052 -8.069 18.034 1.00 69.94 200 ASN A CA 1
ATOM 1588 C C . ASN A 1 200 ? 9.418 -7.653 17.461 1.00 69.94 200 ASN A C 1
ATOM 1590 O O . ASN A 1 200 ? 9.907 -6.584 17.805 1.00 69.94 200 ASN A O 1
ATOM 1594 N N . ASP A 1 201 ? 10.015 -8.458 16.578 1.00 68.19 201 ASP A N 1
ATOM 1595 C CA . ASP A 1 201 ? 11.357 -8.218 16.022 1.00 68.19 201 ASP A CA 1
ATOM 1596 C C . ASP A 1 201 ? 11.380 -8.395 14.494 1.00 68.19 201 ASP A C 1
ATOM 1598 O O . ASP A 1 201 ? 12.334 -8.923 13.908 1.00 68.19 201 ASP A O 1
ATOM 1602 N N . CYS A 1 202 ? 10.289 -8.001 13.838 1.00 65.25 202 CYS A N 1
ATOM 1603 C CA . CYS A 1 202 ? 10.152 -8.105 12.389 1.00 65.25 202 CYS A CA 1
ATOM 1604 C C . CYS A 1 202 ? 10.829 -6.949 11.670 1.00 65.25 202 CYS A C 1
ATOM 1606 O O . CYS A 1 202 ? 11.363 -7.156 10.583 1.00 65.25 202 CYS A O 1
ATOM 1608 N N . ILE A 1 203 ? 10.813 -5.754 12.257 1.00 68.00 203 ILE A N 1
ATOM 1609 C CA . ILE A 1 203 ? 11.324 -4.544 11.626 1.00 68.00 203 ILE A CA 1
ATOM 1610 C C . ILE A 1 203 ? 12.679 -4.184 12.226 1.00 68.00 203 ILE A C 1
ATOM 1612 O O . ILE A 1 203 ? 12.822 -3.971 13.429 1.00 68.00 203 ILE A O 1
ATOM 1616 N N . ASN A 1 204 ? 13.689 -4.068 11.362 1.00 63.44 204 ASN A N 1
ATOM 1617 C CA . ASN A 1 204 ? 14.998 -3.582 11.775 1.00 63.44 204 ASN A CA 1
ATOM 1618 C C . ASN A 1 204 ? 14.942 -2.089 12.137 1.00 63.44 204 ASN A C 1
ATOM 1620 O O . ASN A 1 204 ? 14.997 -1.222 11.270 1.00 63.44 204 ASN A O 1
ATOM 1624 N N . VAL A 1 205 ? 14.896 -1.801 13.435 1.00 64.25 205 VAL A N 1
ATOM 1625 C CA . VAL A 1 205 ? 14.927 -0.438 13.992 1.00 64.25 205 VAL A CA 1
ATOM 1626 C C . VAL A 1 205 ? 16.346 0.051 14.332 1.00 64.25 205 VAL A C 1
ATOM 1628 O O . VAL A 1 205 ? 16.516 1.168 14.817 1.00 64.25 205 VAL A O 1
ATOM 1631 N N . SER A 1 206 ? 17.379 -0.766 14.081 1.00 57.09 206 SER A N 1
ATOM 1632 C CA . SER A 1 206 ? 18.787 -0.458 14.380 1.00 57.09 206 SER A CA 1
ATOM 1633 C C . SER A 1 206 ? 19.590 -0.100 13.119 1.00 57.09 206 SER A C 1
ATOM 1635 O O . SER A 1 206 ? 19.327 -0.617 12.030 1.00 57.09 206 SER A O 1
ATOM 1637 N N . ASP A 1 207 ? 20.587 0.788 13.243 1.00 52.03 207 ASP A N 1
ATOM 1638 C CA . ASP A 1 207 ? 21.465 1.179 12.127 1.00 52.03 207 ASP A CA 1
ATOM 1639 C C . ASP A 1 207 ? 22.086 -0.071 11.471 1.00 52.03 207 ASP A C 1
ATOM 1641 O O . ASP A 1 207 ? 22.861 -0.797 12.093 1.00 52.03 207 ASP A O 1
ATOM 1645 N N . ILE A 1 208 ? 21.694 -0.414 10.240 1.00 49.81 208 ILE A N 1
ATOM 1646 C CA . ILE A 1 208 ? 22.208 0.140 8.974 1.00 49.81 208 ILE A CA 1
ATOM 1647 C C . ILE A 1 208 ? 21.338 -0.378 7.815 1.00 49.81 208 ILE A C 1
ATOM 1649 O O . ILE A 1 208 ? 20.895 -1.522 7.813 1.00 49.81 208 ILE A O 1
ATOM 1653 N N . PHE A 1 209 ? 21.177 0.471 6.800 1.00 52.16 209 PHE A N 1
ATOM 1654 C CA . PHE A 1 209 ? 20.433 0.312 5.541 1.00 52.16 209 PHE A CA 1
ATOM 1655 C C . PHE A 1 209 ? 20.885 -0.825 4.614 1.00 52.16 209 PHE A C 1
ATOM 1657 O O . PHE A 1 209 ? 20.710 -0.728 3.405 1.00 52.16 209 PHE A O 1
ATOM 1664 N N . VAL A 1 210 ? 21.565 -1.847 5.106 1.00 52.00 210 VAL A N 1
ATOM 1665 C CA . VAL A 1 210 ? 22.169 -2.866 4.253 1.00 52.00 210 VAL A CA 1
ATOM 1666 C C . VAL A 1 210 ? 21.854 -4.207 4.871 1.00 52.00 210 VAL A C 1
ATOM 1668 O O . VAL A 1 210 ? 22.196 -4.453 6.028 1.00 52.00 210 VAL A O 1
ATOM 1671 N N . ALA A 1 211 ? 21.206 -5.073 4.093 1.00 53.38 211 ALA A N 1
ATOM 1672 C CA . ALA A 1 211 ? 21.129 -6.482 4.429 1.00 53.38 211 ALA A CA 1
ATOM 1673 C C . ALA A 1 211 ? 22.569 -6.997 4.593 1.00 53.38 211 ALA A C 1
ATOM 1675 O O . ALA A 1 211 ? 23.317 -7.100 3.625 1.00 53.38 211 ALA A O 1
ATOM 1676 N N . LYS A 1 212 ? 22.990 -7.235 5.841 1.00 55.28 212 LYS A N 1
ATOM 1677 C CA . LYS A 1 212 ? 24.352 -7.707 6.152 1.00 55.28 212 LYS A CA 1
ATOM 1678 C C . LYS A 1 212 ? 24.564 -9.155 5.730 1.00 55.28 212 LYS A C 1
ATOM 1680 O O . LYS A 1 212 ? 25.697 -9.565 5.519 1.00 55.28 212 LYS A O 1
ATOM 1685 N N . ASN A 1 213 ? 23.466 -9.895 5.626 1.00 57.03 213 ASN A N 1
ATOM 1686 C CA . ASN A 1 213 ? 23.435 -11.285 5.226 1.00 57.03 213 ASN A CA 1
ATOM 1687 C C . ASN A 1 213 ? 22.392 -11.457 4.126 1.00 57.03 213 ASN A C 1
ATOM 1689 O O . ASN A 1 213 ? 21.333 -10.829 4.150 1.00 57.03 213 ASN A O 1
ATOM 1693 N N . GLU A 1 214 ? 22.710 -12.329 3.185 1.00 61.00 214 GLU A N 1
ATOM 1694 C CA . GLU A 1 214 ? 21.807 -12.775 2.140 1.00 61.00 214 GLU A CA 1
ATOM 1695 C C . GLU A 1 214 ? 21.025 -14.003 2.613 1.00 61.00 214 GLU A C 1
ATOM 1697 O O . GLU A 1 214 ? 21.592 -14.919 3.213 1.00 61.00 214 GLU A O 1
ATOM 1702 N N . ILE A 1 215 ? 19.732 -14.044 2.292 1.00 62.78 215 ILE A N 1
ATOM 1703 C CA . ILE A 1 215 ? 18.973 -15.293 2.320 1.00 62.78 215 ILE A CA 1
ATOM 1704 C C . ILE A 1 215 ? 19.316 -16.034 1.027 1.00 62.78 215 ILE A C 1
ATOM 1706 O O . ILE A 1 215 ? 19.060 -15.517 -0.056 1.00 62.78 215 ILE A O 1
ATOM 1710 N N . GLN A 1 216 ? 19.908 -17.225 1.139 1.00 61.81 216 GLN A N 1
ATOM 1711 C CA . GLN A 1 216 ? 20.349 -18.050 0.005 1.00 61.81 216 GLN A CA 1
ATOM 1712 C C . GLN A 1 216 ? 19.149 -18.664 -0.743 1.00 61.81 216 GLN A C 1
ATOM 1714 O O . GLN A 1 216 ? 18.905 -19.866 -0.670 1.00 61.81 216 GLN A O 1
ATOM 1719 N N . ASN A 1 217 ? 18.368 -17.828 -1.425 1.00 62.84 217 ASN A N 1
ATOM 1720 C CA . ASN A 1 217 ? 17.179 -18.215 -2.189 1.00 62.84 217 ASN A CA 1
ATOM 1721 C C . ASN A 1 217 ? 17.250 -17.814 -3.678 1.00 62.84 217 ASN A C 1
ATOM 1723 O O . ASN A 1 217 ? 16.266 -17.977 -4.392 1.00 62.84 217 ASN A O 1
ATOM 1727 N N . GLY A 1 218 ? 18.389 -17.282 -4.145 1.00 61.72 218 GLY A N 1
ATOM 1728 C CA . GLY A 1 218 ? 18.644 -16.941 -5.553 1.00 61.72 218 GLY A CA 1
ATOM 1729 C C . GLY A 1 218 ? 17.968 -15.662 -6.068 1.00 61.72 218 GLY A C 1
ATOM 1730 O O . GLY A 1 218 ? 18.167 -15.282 -7.225 1.00 61.72 218 GLY A O 1
ATOM 1731 N N . PHE A 1 219 ? 17.170 -14.971 -5.244 1.00 64.81 219 PHE A N 1
ATOM 1732 C CA . PHE A 1 219 ? 16.464 -13.754 -5.667 1.00 64.81 219 PHE A CA 1
ATOM 1733 C C . PHE A 1 219 ? 17.399 -12.567 -5.870 1.00 64.81 219 PHE A C 1
ATOM 1735 O O . PHE A 1 219 ? 17.144 -11.739 -6.741 1.00 64.81 219 PHE A O 1
ATOM 1742 N N . ARG A 1 220 ? 18.474 -12.458 -5.082 1.00 66.00 220 ARG A N 1
ATOM 1743 C CA . ARG A 1 220 ? 19.412 -11.335 -5.192 1.00 66.00 220 ARG A CA 1
ATOM 1744 C C . ARG A 1 220 ? 20.084 -11.318 -6.562 1.00 66.00 220 ARG A C 1
ATOM 1746 O O . ARG A 1 220 ? 20.159 -10.254 -7.176 1.00 66.00 220 ARG A O 1
ATOM 1753 N N . GLU A 1 221 ? 20.546 -12.478 -7.025 1.00 66.81 221 GLU A N 1
ATOM 1754 C CA . GLU A 1 221 ? 21.126 -12.667 -8.354 1.00 66.81 221 GLU A CA 1
ATOM 1755 C C . GLU A 1 221 ? 20.081 -12.396 -9.436 1.00 66.81 221 GLU A C 1
ATOM 1757 O O . GLU A 1 221 ? 20.297 -11.533 -10.284 1.00 66.81 221 GLU A O 1
ATOM 1762 N N . SER A 1 222 ? 18.923 -13.057 -9.340 1.00 63.28 222 SER A N 1
ATOM 1763 C CA . SER A 1 222 ? 17.884 -13.018 -10.378 1.00 63.28 222 SER A CA 1
ATOM 1764 C C . SER A 1 222 ? 17.257 -11.628 -10.561 1.00 63.28 222 SER A C 1
ATOM 1766 O O . SER A 1 222 ? 16.881 -11.253 -11.667 1.00 63.28 222 SER A O 1
ATOM 1768 N N . LEU A 1 223 ? 17.143 -10.836 -9.488 1.00 61.69 223 LEU A N 1
ATOM 1769 C CA . LEU A 1 223 ? 16.609 -9.466 -9.520 1.00 61.69 223 LEU A CA 1
ATOM 1770 C C . LEU A 1 223 ? 17.702 -8.392 -9.630 1.00 61.69 223 LEU A C 1
ATOM 1772 O O . LEU A 1 223 ? 17.396 -7.201 -9.566 1.00 61.69 223 LEU A O 1
ATOM 1776 N N . SER A 1 224 ? 18.976 -8.782 -9.770 1.00 60.03 224 SER A N 1
ATOM 1777 C CA . SER A 1 224 ? 20.114 -7.851 -9.830 1.00 60.03 224 SER A CA 1
ATOM 1778 C C . SER A 1 224 ? 20.128 -6.836 -8.676 1.00 60.03 224 SER A C 1
ATOM 1780 O O . SER A 1 224 ? 20.468 -5.663 -8.851 1.00 60.03 224 SER A O 1
ATOM 1782 N N . LEU A 1 225 ? 19.770 -7.283 -7.468 1.00 57.00 225 LEU A N 1
ATOM 1783 C CA . LEU A 1 225 ? 19.641 -6.440 -6.277 1.00 57.00 225 LEU A CA 1
ATOM 1784 C C . LEU A 1 225 ? 21.018 -6.110 -5.683 1.00 57.00 225 LEU A C 1
ATOM 1786 O O . LEU A 1 225 ? 21.353 -6.507 -4.565 1.00 57.00 225 LEU A O 1
ATOM 1790 N N . GLN A 1 226 ? 21.844 -5.365 -6.416 1.00 46.47 226 GLN A N 1
ATOM 1791 C CA . GLN A 1 226 ? 23.052 -4.763 -5.858 1.00 46.47 226 GLN A CA 1
ATOM 1792 C C . GLN A 1 226 ? 22.663 -3.546 -5.009 1.00 46.47 226 GLN A C 1
ATOM 1794 O O . GLN A 1 226 ? 21.974 -2.646 -5.477 1.00 46.47 226 GLN A O 1
ATOM 1799 N N . ASN A 1 227 ? 23.115 -3.507 -3.750 1.00 46.91 227 ASN A N 1
ATOM 1800 C CA . ASN A 1 227 ? 22.845 -2.415 -2.803 1.00 46.91 227 ASN A CA 1
ATOM 1801 C C . ASN A 1 227 ? 21.355 -2.178 -2.483 1.00 46.91 227 ASN A C 1
ATOM 1803 O O . ASN A 1 227 ? 20.945 -1.031 -2.289 1.00 46.91 227 ASN A O 1
ATOM 1807 N N . SER A 1 228 ? 20.542 -3.237 -2.379 1.00 47.53 228 SER A N 1
ATOM 1808 C CA . SER A 1 228 ? 19.173 -3.093 -1.868 1.00 47.53 228 SER A CA 1
ATOM 1809 C C . SER A 1 228 ? 19.187 -2.599 -0.424 1.00 47.53 228 SER A C 1
ATOM 1811 O O . SER A 1 228 ? 19.581 -3.313 0.503 1.00 47.53 228 SER A O 1
ATOM 1813 N N . ARG A 1 229 ? 18.765 -1.344 -0.244 1.00 46.34 229 ARG A N 1
ATOM 1814 C CA . ARG A 1 229 ? 18.581 -0.743 1.071 1.00 46.34 229 ARG A CA 1
ATOM 1815 C C . ARG A 1 229 ? 17.230 -1.158 1.621 1.00 46.34 229 ARG A C 1
ATOM 1817 O O . ARG A 1 229 ? 16.213 -0.607 1.217 1.00 46.34 229 ARG A O 1
ATOM 1824 N N . VAL A 1 230 ? 17.214 -2.125 2.534 1.00 51.03 230 VAL A N 1
ATOM 1825 C CA . VAL A 1 230 ? 15.968 -2.588 3.155 1.00 51.03 230 VAL A CA 1
ATOM 1826 C C . VAL A 1 230 ? 15.879 -2.010 4.565 1.00 51.03 230 VAL A C 1
ATOM 1828 O O . VAL A 1 230 ? 16.346 -2.604 5.531 1.00 51.03 230 VAL A O 1
ATOM 1831 N N . THR A 1 231 ? 15.326 -0.801 4.672 1.00 44.69 231 THR A N 1
ATOM 1832 C CA . THR A 1 231 ? 15.151 -0.088 5.952 1.00 44.69 231 THR A CA 1
ATOM 1833 C C . THR A 1 231 ? 14.130 -0.778 6.864 1.00 44.69 231 THR A C 1
ATOM 1835 O O . THR A 1 231 ? 14.233 -0.674 8.076 1.00 44.69 231 THR A O 1
ATOM 1838 N N . TYR A 1 232 ? 13.187 -1.530 6.286 1.00 48.50 232 TYR A N 1
ATOM 1839 C CA . TYR A 1 232 ? 12.087 -2.191 7.000 1.00 48.50 232 TYR A CA 1
ATOM 1840 C C . TYR A 1 232 ? 11.956 -3.666 6.600 1.00 48.50 232 TYR A C 1
ATOM 1842 O O . TYR A 1 232 ? 10.860 -4.182 6.410 1.00 48.50 232 TYR A O 1
ATOM 1850 N N . GLY A 1 233 ? 13.093 -4.334 6.385 1.00 47.06 233 GLY A N 1
ATOM 1851 C CA . GLY A 1 233 ? 13.102 -5.726 5.944 1.00 47.06 233 GLY A CA 1
ATOM 1852 C C . GLY A 1 233 ? 12.516 -6.629 7.015 1.00 47.06 233 GLY A C 1
ATOM 1853 O O . GLY A 1 233 ? 13.028 -6.633 8.132 1.00 47.06 233 GLY A O 1
ATOM 1854 N N . MET A 1 234 ? 11.473 -7.384 6.665 1.00 49.91 234 MET A N 1
ATOM 1855 C CA . MET A 1 234 ? 10.888 -8.374 7.562 1.00 49.91 234 MET A CA 1
ATOM 1856 C C . MET A 1 234 ? 11.916 -9.466 7.855 1.00 49.91 234 MET A C 1
ATOM 1858 O O . MET A 1 234 ? 12.429 -10.116 6.939 1.00 49.91 234 MET A O 1
ATOM 1862 N N . LYS A 1 235 ? 12.215 -9.693 9.133 1.00 44.31 235 LYS A N 1
ATOM 1863 C CA . LYS A 1 235 ? 12.980 -10.867 9.556 1.00 44.31 235 LYS A CA 1
ATOM 1864 C C . LYS A 1 235 ? 12.115 -12.118 9.376 1.00 44.31 235 LYS A C 1
ATOM 1866 O O . LYS A 1 235 ? 11.322 -12.461 10.244 1.00 44.31 235 LYS A O 1
ATOM 1871 N N . ILE A 1 236 ? 12.295 -12.818 8.257 1.00 44.22 236 ILE A N 1
ATOM 1872 C CA . ILE A 1 236 ? 11.681 -14.131 8.009 1.00 44.22 236 ILE A CA 1
ATOM 1873 C C . ILE A 1 236 ? 12.533 -15.205 8.705 1.00 44.22 236 ILE A C 1
ATOM 1875 O O . ILE A 1 236 ? 13.182 -16.024 8.061 1.00 44.22 236 ILE A O 1
ATOM 1879 N N . SER A 1 237 ? 12.619 -15.172 10.035 1.00 41.62 237 SER A N 1
ATOM 1880 C CA . SER A 1 237 ? 13.035 -16.359 10.786 1.00 41.62 237 SER A CA 1
ATOM 1881 C C . SER A 1 237 ? 11.769 -17.100 11.190 1.00 41.62 237 SER A C 1
ATOM 1883 O O . SER A 1 237 ? 11.191 -16.772 12.218 1.00 41.62 237 SER A O 1
ATOM 1885 N N . SER A 1 238 ? 11.343 -17.996 10.294 1.00 33.28 238 SER A N 1
ATOM 1886 C CA . SER A 1 238 ? 10.457 -19.149 10.510 1.00 33.28 238 SER A CA 1
ATOM 1887 C C . SER A 1 238 ? 9.470 -19.037 11.676 1.00 33.28 238 SER A C 1
ATOM 1889 O O . SER A 1 238 ? 9.825 -19.300 12.824 1.00 33.28 238 SER A O 1
ATOM 1891 N N . SER A 1 239 ? 8.217 -18.733 11.345 1.00 29.91 239 SER A N 1
ATOM 1892 C CA . SER A 1 239 ? 7.073 -19.365 12.003 1.00 29.91 239 SER A CA 1
ATOM 1893 C C . SER A 1 239 ? 7.262 -20.889 11.963 1.00 29.91 239 SER A C 1
ATOM 1895 O O . SER A 1 239 ? 7.684 -21.410 10.926 1.00 29.91 239 SER A O 1
ATOM 1897 N N . ASP A 1 240 ? 7.005 -21.551 13.093 1.00 32.38 240 ASP A N 1
ATOM 1898 C CA . ASP A 1 240 ? 7.010 -23.016 13.242 1.00 32.38 240 ASP A CA 1
ATOM 1899 C C . ASP A 1 240 ? 6.075 -23.727 12.245 1.00 32.38 240 ASP A C 1
ATOM 1901 O O . ASP A 1 240 ? 4.984 -23.178 11.950 1.00 32.38 240 ASP A O 1
#